Protein AF-A0A7Y3F6Z6-F1 (afdb_monomer)

Sequence (308 aa):
THEGGQDNNGQPVEGINDVWARIAGDSSTAASPIVLVDQTAGFNLSDLKADGVHPNTSGKAKIAAKWAAALDPQLDDEVVLVEPGGRWHIRRPGQADYTFFYGNPGDVPLFGDWDGDGLDTPGMYRPSNGFAYLTNTLPSNGGVGAGEIEFFFGIPGDQVFVGDWDGINGDSLGISRNGQIFLRNTNSTGFADLEFWFGLPTDIAFGADTDGDGKDSVIVYRQSNSFAYYTDDTSQGVAPTDGQLFFGIPGDQFVMGDWDGDGVDTPGIFRGSTSTIYLRNSNDTGNANESYSWGGSTWRPVAGRSTR

Nearest PDB structures (foldseek):
  9fmd-assembly1_w  TM=5.138E-01  e=1.506E-02  Homo sapiens
  7ukn-assembly1_A  TM=4.561E-01  e=6.253E-02  Homo sapiens
  3wau-assembly1_B  TM=3.145E-01  e=5.145E-01  Bacteroides fragilis NCTC 9343
  1y9m-assembly1_A  TM=2.659E-01  e=2.535E+00  Aspergillus awamori
  7y4s-assembly1_B  TM=2.723E-01  e=5.316E+00  Homo sapiens

Foldseek 3Di:
DDDFDAPPVRHTPDDPVRVVVVCQVVVADLVRHRFDFDLPVPDDQVQADPVSPHGDPNSVVSSVVSVLVRCLQVQFKWKWWADLQQKIWTDDPPDDIFIEGEDGRPWAWAWKQQFQPQATETKTADLVQQKIFTDNDHAHRHYYDGGPAMEHHDHRPWAKEKWAAPLPRMMDIWTDAQQKIFDDNHSYDDGGPFIEGHDGRQWHWYWFAAPLPSGTWIWTADLVAQKIFTFNDRHHYHTDTPDMEHDDGRPWAWEWIQRRSPSHIFIWTQQLVQQKIFDDRHNYYDGGPDMDHDDHSPIHIYMGHRDD

Mean predicted aligned error: 9.51 Å

Radius of gyration: 22.65 Å; Cα contacts (8 Å, |Δi|>4): 727; chains: 1; bounding box: 64×43×70 Å

Structure (mmCIF, N/CA/C/O backbone):
data_AF-A0A7Y3F6Z6-F1
#
_entry.id   AF-A0A7Y3F6Z6-F1
#
loop_
_atom_site.group_PDB
_atom_site.id
_atom_site.type_symbol
_atom_site.label_atom_id
_atom_site.label_alt_id
_atom_site.label_comp_id
_atom_site.label_asym_id
_atom_site.label_entity_id
_atom_site.label_seq_id
_atom_site.pdbx_PDB_ins_code
_atom_site.Cartn_x
_atom_site.Cartn_y
_atom_site.Cartn_z
_atom_site.occupancy
_atom_site.B_iso_or_equiv
_atom_site.auth_seq_id
_atom_site.auth_comp_id
_atom_site.auth_asym_id
_atom_site.auth_atom_id
_atom_site.pdbx_PDB_model_num
ATOM 1 N N . THR A 1 1 ? 33.975 1.079 -28.349 1.00 39.97 1 THR A N 1
ATOM 2 C CA . THR A 1 1 ? 34.042 1.641 -29.713 1.00 39.97 1 THR A CA 1
ATOM 3 C C . THR A 1 1 ? 34.809 0.691 -30.617 1.00 39.97 1 THR A C 1
ATOM 5 O O . THR A 1 1 ? 36.032 0.648 -30.590 1.00 39.97 1 THR A O 1
ATOM 8 N N . HIS A 1 2 ? 34.095 -0.128 -31.384 1.00 35.16 2 HIS A N 1
ATOM 9 C CA . HIS A 1 2 ? 34.667 -0.825 -32.536 1.00 35.16 2 HIS A CA 1
ATOM 10 C C . HIS A 1 2 ? 33.617 -0.734 -33.641 1.00 35.16 2 HIS A C 1
ATOM 12 O O . HIS A 1 2 ? 32.691 -1.535 -33.689 1.00 35.16 2 HIS A O 1
ATOM 18 N N . GLU A 1 3 ? 33.689 0.338 -34.426 1.00 47.38 3 GLU A N 1
ATOM 19 C CA . GLU A 1 3 ? 32.836 0.534 -35.595 1.00 47.38 3 GLU A CA 1
ATOM 20 C C . GLU A 1 3 ? 33.569 0.018 -36.837 1.00 47.38 3 GLU A C 1
ATOM 22 O O . GLU A 1 3 ? 34.701 0.422 -37.104 1.00 47.38 3 GLU A O 1
ATOM 27 N N . GLY A 1 4 ? 32.896 -0.841 -37.606 1.00 50.50 4 GLY A N 1
ATOM 28 C CA . GLY A 1 4 ? 33.118 -0.963 -39.048 1.00 50.50 4 GLY A CA 1
ATOM 29 C C . GLY A 1 4 ? 34.163 -1.978 -39.519 1.00 50.50 4 GLY A C 1
ATOM 30 O O . GLY A 1 4 ? 35.105 -1.606 -40.213 1.00 50.50 4 GLY A O 1
ATOM 31 N N . GLY A 1 5 ? 33.971 -3.265 -39.223 1.00 59.28 5 GLY A N 1
ATOM 32 C CA . GLY A 1 5 ? 34.590 -4.365 -39.981 1.00 59.28 5 GLY A CA 1
ATOM 33 C C . GLY A 1 5 ? 33.542 -5.099 -40.820 1.00 59.28 5 GLY A C 1
ATOM 34 O O . GLY A 1 5 ? 32.364 -5.055 -40.484 1.00 59.28 5 GLY A O 1
ATOM 35 N N . GLN A 1 6 ? 33.943 -5.777 -41.897 1.00 54.19 6 GLN A N 1
ATOM 36 C CA . GLN A 1 6 ? 33.131 -6.835 -42.511 1.00 54.19 6 GLN A CA 1
ATOM 37 C C . GLN A 1 6 ? 33.688 -8.196 -42.086 1.00 54.19 6 GLN A C 1
ATOM 39 O O . GLN A 1 6 ? 34.901 -8.332 -41.916 1.00 54.19 6 GLN A O 1
ATOM 44 N N . ASP A 1 7 ? 32.818 -9.184 -41.875 1.00 62.38 7 ASP A N 1
ATOM 45 C CA . ASP A 1 7 ? 33.253 -10.553 -41.617 1.00 62.38 7 ASP A CA 1
ATOM 46 C C . ASP A 1 7 ? 33.899 -11.157 -42.878 1.00 62.38 7 ASP A C 1
ATOM 48 O O . ASP A 1 7 ? 33.905 -10.562 -43.961 1.00 62.38 7 ASP A O 1
ATOM 52 N N . ASN A 1 8 ? 34.440 -12.372 -42.769 1.00 62.84 8 ASN A N 1
ATOM 53 C CA . ASN A 1 8 ? 35.092 -13.049 -43.898 1.00 62.84 8 ASN A CA 1
ATOM 54 C C . ASN A 1 8 ? 34.143 -13.337 -45.086 1.00 62.84 8 ASN A C 1
ATOM 56 O O . ASN A 1 8 ? 34.605 -13.809 -46.124 1.00 62.84 8 ASN A O 1
ATOM 60 N N . ASN A 1 9 ? 32.843 -13.052 -44.945 1.00 65.06 9 ASN A N 1
ATOM 61 C CA . ASN A 1 9 ? 31.802 -13.224 -45.953 1.00 65.06 9 ASN A CA 1
ATOM 62 C C . ASN A 1 9 ? 31.241 -11.881 -46.468 1.00 65.06 9 ASN A C 1
ATOM 64 O O . ASN A 1 9 ? 30.251 -11.875 -47.203 1.00 65.06 9 ASN A O 1
ATOM 68 N N . GLY A 1 10 ? 31.855 -10.746 -46.110 1.00 52.22 10 GLY A N 1
ATOM 69 C CA . GLY A 1 10 ? 31.439 -9.416 -46.564 1.00 52.22 10 GLY A CA 1
ATOM 70 C C . GLY A 1 10 ? 30.177 -8.879 -45.880 1.00 52.22 10 GLY A C 1
ATOM 71 O O . GLY A 1 10 ? 29.622 -7.880 -46.340 1.00 52.22 10 GLY A O 1
ATOM 72 N N . GLN A 1 11 ? 29.707 -9.520 -44.805 1.00 57.88 11 GLN A N 1
ATOM 73 C CA . GLN A 1 11 ? 28.606 -9.003 -43.991 1.00 57.88 11 GLN A CA 1
ATOM 74 C C . GLN A 1 11 ? 29.138 -7.954 -43.009 1.00 57.88 11 GLN A C 1
ATOM 76 O O . GLN A 1 11 ? 30.262 -8.108 -42.527 1.00 57.88 11 GLN A O 1
ATOM 81 N N . PRO A 1 12 ? 28.383 -6.888 -42.688 1.00 61.81 12 PRO A N 1
ATOM 82 C CA . PRO A 1 12 ? 28.767 -5.967 -41.623 1.00 61.81 12 PRO A CA 1
ATOM 83 C C . PRO A 1 12 ? 28.993 -6.744 -40.321 1.00 61.81 12 PRO A C 1
ATOM 85 O O . PRO A 1 12 ? 28.122 -7.499 -39.895 1.00 61.81 12 PRO A O 1
ATOM 88 N N . VAL A 1 13 ? 30.155 -6.570 -39.690 1.00 58.50 13 VAL A N 1
ATOM 89 C CA . VAL A 1 13 ? 30.364 -7.019 -38.312 1.00 58.50 13 VAL A CA 1
ATOM 90 C C . VAL A 1 13 ? 29.473 -6.136 -37.457 1.00 58.50 13 VAL A C 1
ATOM 92 O O . VAL A 1 13 ? 29.757 -4.950 -37.285 1.00 58.50 13 VAL A O 1
ATOM 95 N N . GLU A 1 14 ? 28.368 -6.698 -36.979 1.00 60.91 14 GLU A N 1
ATOM 96 C CA . GLU A 1 14 ? 27.535 -6.045 -35.975 1.00 60.91 14 GLU A CA 1
ATOM 97 C C . GLU A 1 14 ? 28.410 -5.644 -34.786 1.00 60.91 14 GLU A C 1
ATOM 99 O O . GLU A 1 14 ? 29.298 -6.399 -34.366 1.00 60.91 14 GLU A O 1
ATOM 104 N N . GLY A 1 15 ? 28.196 -4.436 -34.261 1.00 71.56 15 GLY A N 1
ATOM 105 C CA . GLY A 1 15 ? 28.959 -3.966 -33.116 1.00 71.56 15 GLY A CA 1
ATOM 106 C C . GLY A 1 15 ? 28.787 -4.944 -31.958 1.00 71.56 15 GLY A C 1
ATOM 107 O O . GLY A 1 15 ? 27.702 -5.475 -31.743 1.00 71.56 15 GLY A O 1
ATOM 108 N N . ILE A 1 16 ? 29.846 -5.184 -31.178 1.00 68.19 16 ILE A N 1
ATOM 109 C CA . ILE A 1 16 ? 29.772 -6.120 -30.042 1.00 68.19 16 ILE A CA 1
ATOM 110 C C . ILE A 1 16 ? 28.617 -5.767 -29.085 1.00 68.19 16 ILE A C 1
ATOM 112 O O . ILE A 1 16 ? 27.990 -6.655 -28.521 1.00 68.19 16 ILE A O 1
ATOM 116 N N . ASN A 1 17 ? 28.293 -4.476 -28.967 1.00 72.50 17 ASN A N 1
ATOM 117 C CA . ASN A 1 17 ? 27.161 -3.980 -28.191 1.00 72.50 17 ASN A CA 1
ATOM 118 C C . ASN A 1 17 ? 25.808 -4.397 -28.793 1.00 72.50 17 ASN A C 1
ATOM 120 O O . ASN A 1 17 ? 24.923 -4.787 -28.041 1.00 72.50 17 ASN A O 1
ATOM 124 N N . ASP A 1 18 ? 25.664 -4.381 -30.121 1.00 77.88 18 ASP A N 1
ATOM 125 C CA . ASP A 1 18 ? 24.441 -4.803 -30.820 1.00 77.88 18 ASP A CA 1
ATOM 126 C C . ASP A 1 18 ? 24.226 -6.315 -30.677 1.00 77.88 18 ASP A C 1
ATOM 128 O O . ASP A 1 18 ? 23.106 -6.781 -30.469 1.00 77.88 18 ASP A O 1
ATOM 132 N N . VAL A 1 19 ? 25.319 -7.086 -30.712 1.00 82.19 19 VAL A N 1
ATOM 133 C CA . VAL A 1 19 ? 25.292 -8.532 -30.462 1.00 82.19 19 VAL A CA 1
ATOM 134 C C . VAL A 1 19 ? 24.845 -8.822 -29.028 1.00 82.19 19 VAL A C 1
ATOM 136 O O . VAL A 1 19 ? 23.984 -9.676 -28.825 1.00 82.19 19 VAL A O 1
ATOM 139 N N . TRP A 1 20 ? 25.383 -8.105 -28.036 1.00 79.06 20 TRP A N 1
ATOM 140 C CA . TRP A 1 20 ? 24.967 -8.265 -26.639 1.00 79.06 20 TRP A CA 1
ATOM 141 C C . TRP A 1 20 ? 23.518 -7.846 -26.405 1.00 79.06 20 TRP A C 1
ATOM 143 O O . TRP A 1 20 ? 22.801 -8.560 -25.710 1.00 79.06 20 TRP A O 1
ATOM 153 N N . ALA A 1 21 ? 23.073 -6.745 -27.013 1.00 80.44 21 ALA A N 1
ATOM 154 C CA . ALA A 1 21 ? 21.686 -6.300 -26.932 1.00 80.44 21 ALA A CA 1
ATOM 155 C C . ALA A 1 21 ? 20.726 -7.342 -27.526 1.00 80.44 21 ALA A C 1
ATOM 157 O O . ALA A 1 21 ? 19.719 -7.672 -26.902 1.00 80.44 21 ALA A O 1
ATOM 158 N N . ARG A 1 22 ? 21.066 -7.926 -28.684 1.00 82.62 22 ARG A N 1
ATOM 159 C CA . ARG A 1 22 ? 20.275 -9.010 -29.278 1.00 82.62 22 ARG A CA 1
ATOM 160 C C . ARG A 1 22 ? 20.265 -10.259 -28.402 1.00 82.62 22 ARG A C 1
ATOM 162 O O . ARG A 1 22 ? 19.195 -10.789 -28.147 1.00 82.62 22 ARG A O 1
ATOM 169 N N . ILE A 1 23 ? 21.421 -10.727 -27.925 1.00 84.44 23 ILE A N 1
ATOM 170 C CA . ILE A 1 23 ? 21.493 -11.925 -27.070 1.00 84.44 23 ILE A CA 1
ATOM 171 C C . ILE A 1 23 ? 20.680 -11.726 -25.790 1.00 84.44 23 ILE A C 1
ATOM 173 O O . ILE A 1 23 ? 19.955 -12.639 -25.395 1.00 84.44 23 ILE A O 1
ATOM 177 N N . ALA A 1 24 ? 20.788 -10.551 -25.162 1.00 84.69 24 ALA A N 1
ATOM 178 C CA . ALA A 1 24 ? 19.983 -10.201 -24.000 1.00 84.69 24 ALA A CA 1
ATOM 179 C C . ALA A 1 24 ? 18.491 -10.255 -24.346 1.00 84.69 24 ALA A C 1
ATOM 181 O O . ALA A 1 24 ? 17.755 -10.950 -23.660 1.00 84.69 24 ALA A O 1
ATOM 182 N N . GLY A 1 25 ? 18.056 -9.630 -25.444 1.00 83.50 25 GLY A N 1
ATOM 183 C CA . GLY A 1 25 ? 16.659 -9.675 -25.890 1.00 83.50 25 GLY A CA 1
ATOM 184 C C . GLY A 1 25 ? 16.144 -11.087 -26.194 1.00 83.50 25 GLY A C 1
ATOM 185 O O . GLY A 1 25 ? 15.070 -11.454 -25.730 1.00 83.50 25 GLY A O 1
ATOM 186 N N . ASP A 1 26 ? 16.921 -11.895 -26.918 1.00 87.00 26 ASP A N 1
ATOM 187 C CA . ASP A 1 26 ? 16.537 -13.251 -27.339 1.00 87.00 26 ASP A CA 1
ATOM 188 C C . ASP A 1 26 ? 16.527 -14.259 -26.176 1.00 87.00 26 ASP A C 1
ATOM 190 O O . ASP A 1 26 ? 15.815 -15.264 -26.229 1.00 87.00 26 ASP A O 1
ATOM 194 N N . SER A 1 27 ? 17.342 -14.019 -25.142 1.00 86.38 27 SER A N 1
ATOM 195 C CA . SER A 1 27 ? 17.504 -14.926 -23.993 1.00 86.38 27 SER A CA 1
ATOM 196 C C . SER A 1 27 ? 16.742 -14.468 -22.748 1.00 86.38 27 SER A C 1
ATOM 198 O O . SER A 1 27 ? 16.575 -15.257 -21.817 1.00 86.38 27 SER A O 1
ATOM 200 N N . SER A 1 28 ? 16.309 -13.207 -22.706 1.00 79.81 28 SER A N 1
ATOM 201 C CA . SER A 1 28 ? 15.542 -12.649 -21.596 1.00 79.81 28 SER A CA 1
ATOM 202 C C . SER A 1 28 ? 14.143 -13.259 -21.562 1.00 79.81 28 SER A C 1
ATOM 204 O O . SER A 1 28 ? 13.481 -13.422 -22.588 1.00 79.81 28 SER A O 1
ATOM 206 N N . THR A 1 29 ? 13.674 -13.594 -20.364 1.00 72.69 29 THR A N 1
ATOM 207 C CA . THR A 1 29 ? 12.300 -14.057 -20.140 1.00 72.69 29 THR A CA 1
ATOM 208 C C . THR A 1 29 ? 11.662 -13.247 -19.023 1.00 72.69 29 THR A C 1
ATOM 210 O O . THR A 1 29 ? 12.363 -12.719 -18.168 1.00 72.69 29 THR A O 1
ATOM 213 N N . ALA A 1 30 ? 10.331 -13.224 -18.958 1.00 52.19 30 ALA A N 1
ATOM 214 C CA . ALA A 1 30 ? 9.620 -12.561 -17.862 1.00 52.19 30 ALA A CA 1
ATOM 215 C C . ALA A 1 30 ? 9.921 -13.161 -16.468 1.00 52.19 30 ALA A C 1
ATOM 217 O O . ALA A 1 30 ? 9.683 -12.508 -15.463 1.00 52.19 30 ALA A O 1
ATOM 218 N N . ALA A 1 31 ? 10.424 -14.401 -16.389 1.00 46.09 31 ALA A N 1
ATOM 219 C CA . ALA A 1 31 ? 10.810 -15.052 -15.129 1.00 46.09 31 ALA A CA 1
ATOM 220 C C . ALA A 1 31 ? 12.320 -14.958 -14.826 1.00 46.09 31 ALA A C 1
ATOM 222 O O . ALA A 1 31 ? 12.767 -15.365 -13.759 1.00 46.09 31 ALA A O 1
ATOM 223 N N . SER A 1 32 ? 13.120 -14.496 -15.786 1.00 60.03 32 SER A N 1
ATOM 224 C CA . SER A 1 32 ? 14.566 -14.317 -15.658 1.00 60.03 32 SER A CA 1
ATOM 225 C C . SER A 1 32 ? 14.981 -13.221 -16.641 1.00 60.03 32 SER A C 1
ATOM 227 O O . SER A 1 32 ? 15.442 -13.523 -17.751 1.00 60.03 32 SER A O 1
ATOM 229 N N . PRO A 1 33 ? 14.700 -11.952 -16.296 1.00 69.50 33 PRO A N 1
ATOM 230 C CA . PRO A 1 33 ? 15.015 -10.832 -17.161 1.00 69.50 33 PRO A CA 1
ATOM 231 C C . PRO A 1 33 ? 16.531 -10.647 -17.247 1.00 69.50 33 PRO A C 1
ATOM 233 O O . PRO A 1 33 ? 17.253 -10.738 -16.254 1.00 69.50 33 PRO A O 1
ATOM 236 N N . ILE A 1 34 ? 17.027 -10.377 -18.452 1.00 78.75 34 ILE A N 1
ATOM 237 C CA . ILE A 1 34 ? 18.426 -10.009 -18.680 1.00 78.75 34 ILE A CA 1
ATOM 238 C C . ILE A 1 34 ? 18.468 -8.524 -19.015 1.00 78.75 34 ILE A C 1
ATOM 240 O O . ILE A 1 34 ? 17.986 -8.112 -20.070 1.00 78.75 34 ILE A O 1
ATOM 244 N N . VAL A 1 35 ? 19.080 -7.731 -18.134 1.00 77.69 35 VAL A N 1
ATOM 245 C CA . VAL A 1 35 ? 19.258 -6.290 -18.335 1.00 77.69 35 VAL A CA 1
ATOM 246 C C . VAL A 1 35 ? 20.692 -5.994 -18.752 1.00 77.69 35 VAL A C 1
ATOM 248 O O . VAL A 1 35 ? 21.655 -6.417 -18.108 1.00 77.69 35 VAL A O 1
ATOM 251 N N . LEU A 1 36 ? 20.841 -5.257 -19.853 1.00 81.88 36 LEU A N 1
ATOM 252 C CA . LEU A 1 36 ? 22.133 -4.761 -20.306 1.00 81.88 36 LEU A CA 1
ATOM 253 C C . LEU A 1 36 ? 22.378 -3.375 -19.708 1.00 81.88 36 LEU A C 1
ATOM 255 O O . LEU A 1 36 ? 21.620 -2.445 -19.968 1.00 81.88 36 LEU A O 1
ATOM 259 N N . VAL A 1 37 ? 23.465 -3.223 -18.955 1.00 82.81 37 VAL A N 1
ATOM 260 C CA . VAL A 1 37 ? 23.812 -1.946 -18.319 1.00 82.81 37 VAL A CA 1
ATOM 261 C C . VAL A 1 37 ? 24.982 -1.301 -19.044 1.00 82.81 37 VAL A C 1
ATOM 263 O O . VAL A 1 37 ? 26.095 -1.833 -19.048 1.00 82.81 37 VAL A O 1
ATOM 266 N N . ASP A 1 38 ? 24.757 -0.131 -19.645 1.00 81.56 38 ASP A N 1
ATOM 267 C CA . ASP A 1 38 ? 25.839 0.655 -20.238 1.00 81.56 38 ASP A CA 1
ATOM 268 C C . ASP A 1 38 ? 26.693 1.272 -19.130 1.00 81.56 38 ASP A C 1
ATOM 270 O O . ASP A 1 38 ? 26.396 2.341 -18.603 1.00 81.56 38 ASP A O 1
ATOM 274 N N . GLN A 1 39 ? 27.813 0.628 -18.819 1.00 80.38 39 GLN A N 1
ATOM 275 C CA . GLN A 1 39 ? 28.772 1.108 -17.824 1.00 80.38 39 GLN A CA 1
ATOM 276 C C . GLN A 1 39 ? 29.634 2.285 -18.313 1.00 80.38 39 GLN A C 1
ATOM 278 O O . GLN A 1 39 ? 30.244 2.983 -17.506 1.00 80.38 39 GLN A O 1
ATOM 283 N N . THR A 1 40 ? 29.616 2.613 -19.605 1.00 76.25 40 THR A N 1
ATOM 284 C CA . THR A 1 40 ? 30.523 3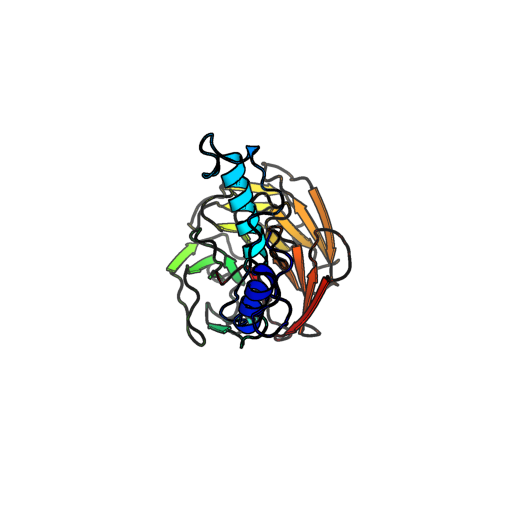.585 -20.236 1.00 76.25 40 THR A CA 1
ATOM 285 C C . THR A 1 40 ? 29.962 4.995 -20.440 1.00 76.25 40 THR A C 1
ATOM 287 O O . THR A 1 40 ? 30.704 5.953 -20.231 1.00 76.25 40 THR A O 1
ATOM 290 N N . ALA A 1 41 ? 28.682 5.183 -20.783 1.00 79.56 41 ALA A N 1
ATOM 291 C CA . ALA A 1 41 ? 28.134 6.533 -21.010 1.00 79.56 41 ALA A CA 1
ATOM 292 C C . ALA A 1 41 ? 28.282 7.462 -19.782 1.00 79.56 41 ALA A C 1
ATOM 294 O O . ALA A 1 41 ? 27.866 7.118 -18.682 1.00 79.56 41 ALA A O 1
ATOM 295 N N . GLY A 1 42 ? 28.900 8.636 -19.928 1.00 78.06 42 GLY A N 1
ATOM 296 C CA . GLY A 1 42 ? 29.122 9.567 -18.805 1.00 78.06 42 GLY A CA 1
ATOM 297 C C . GLY A 1 42 ? 30.237 9.172 -17.818 1.00 78.06 42 GLY A C 1
ATOM 298 O O . GLY A 1 42 ? 30.489 9.907 -16.855 1.00 78.06 42 GLY A O 1
ATOM 299 N N . PHE A 1 43 ? 30.934 8.056 -18.059 1.00 84.81 43 PHE A N 1
ATOM 300 C CA . PHE A 1 43 ? 32.135 7.658 -17.325 1.00 84.81 43 PHE A CA 1
ATOM 301 C C . PHE A 1 43 ? 33.381 8.265 -17.990 1.00 84.81 43 PHE A C 1
ATOM 303 O O . PHE A 1 43 ? 33.610 8.066 -19.182 1.00 84.81 43 PHE A O 1
ATOM 310 N N . ASN A 1 44 ? 34.200 9.003 -17.234 1.00 87.62 44 ASN A N 1
ATOM 311 C CA . ASN A 1 44 ? 35.361 9.729 -17.763 1.00 87.62 44 ASN A CA 1
ATOM 312 C C . ASN A 1 44 ? 36.673 9.292 -17.094 1.00 87.62 44 ASN A C 1
ATOM 314 O O . ASN A 1 44 ? 36.679 8.688 -16.027 1.00 87.62 44 ASN A O 1
ATOM 318 N N . LEU A 1 45 ? 37.824 9.667 -17.668 1.00 87.06 45 LEU A N 1
ATOM 319 C CA . LEU A 1 45 ? 39.141 9.356 -17.082 1.00 87.06 45 LEU A CA 1
ATOM 320 C C . LEU A 1 45 ? 39.324 9.918 -15.661 1.00 87.06 45 LEU A C 1
ATOM 322 O O . LEU A 1 45 ? 40.036 9.327 -14.855 1.00 87.06 45 LEU A O 1
ATOM 326 N N . SER A 1 46 ? 38.660 11.030 -15.329 1.00 89.75 46 SER A N 1
ATOM 327 C CA . SER A 1 46 ? 38.658 11.610 -13.978 1.00 89.75 46 SER A CA 1
ATOM 328 C C . SER A 1 46 ? 37.951 10.738 -12.934 1.00 89.75 46 SER A C 1
ATOM 330 O O . SER A 1 46 ? 38.095 10.983 -11.740 1.00 89.75 46 SER A O 1
ATOM 332 N N . ASP A 1 47 ? 37.192 9.729 -13.363 1.00 89.38 47 ASP A N 1
ATOM 333 C CA . ASP A 1 47 ? 36.513 8.760 -12.500 1.00 89.38 47 ASP A CA 1
ATOM 334 C C . ASP A 1 47 ? 37.396 7.538 -12.181 1.00 89.38 47 ASP A C 1
ATOM 336 O O . ASP A 1 47 ? 36.996 6.645 -11.430 1.00 89.38 47 ASP A O 1
ATOM 340 N N . LEU A 1 48 ? 38.624 7.505 -12.707 1.00 88.06 48 LEU A N 1
ATOM 341 C CA . LEU A 1 48 ? 39.608 6.458 -12.458 1.00 88.06 48 LEU A CA 1
ATOM 342 C C . LEU A 1 48 ? 40.620 6.886 -11.391 1.00 88.06 48 LEU A C 1
ATOM 344 O O . LEU A 1 48 ? 40.829 8.067 -11.098 1.00 88.06 48 LEU A O 1
ATOM 348 N N . LYS A 1 49 ? 41.255 5.899 -10.767 1.00 90.00 49 LYS A N 1
ATOM 349 C CA . LYS A 1 49 ? 42.462 6.097 -9.971 1.00 90.00 49 LYS A CA 1
ATOM 350 C C . LYS A 1 49 ? 43.618 6.477 -10.897 1.00 90.00 49 LYS A C 1
ATOM 352 O O . LYS A 1 49 ? 43.534 6.361 -12.117 1.00 90.00 49 LYS A O 1
ATOM 357 N N . ALA A 1 50 ? 44.740 6.875 -10.301 1.00 87.50 50 ALA A N 1
ATOM 358 C CA . ALA A 1 50 ? 45.960 7.207 -11.040 1.00 87.50 50 ALA A CA 1
ATOM 359 C C . ALA A 1 50 ? 46.492 6.054 -11.919 1.00 87.50 50 ALA A C 1
ATOM 361 O O . ALA A 1 50 ? 47.291 6.298 -12.816 1.00 87.50 50 ALA A O 1
ATOM 362 N N . ASP A 1 51 ? 46.050 4.815 -11.675 1.00 84.75 51 ASP A N 1
ATOM 363 C CA . ASP A 1 51 ? 46.372 3.646 -12.500 1.00 84.75 51 ASP A CA 1
ATOM 364 C C . ASP A 1 51 ? 45.600 3.581 -13.830 1.00 84.75 51 ASP A C 1
ATOM 366 O O . ASP A 1 51 ? 45.915 2.739 -14.667 1.00 84.75 51 ASP A O 1
ATOM 370 N N . GLY A 1 52 ? 44.613 4.460 -14.041 1.00 82.25 52 GLY A N 1
ATOM 371 C CA . GLY A 1 52 ? 43.862 4.561 -15.291 1.00 82.25 52 GLY A CA 1
ATOM 372 C C . GLY A 1 52 ? 42.993 3.344 -15.612 1.00 82.25 52 GLY A C 1
ATOM 373 O O . GLY A 1 52 ? 42.545 3.224 -16.749 1.00 82.25 52 GLY A O 1
ATOM 374 N N . VAL A 1 53 ? 42.755 2.446 -14.649 1.00 79.44 53 VAL A N 1
ATOM 375 C CA . VAL A 1 53 ? 41.953 1.226 -14.860 1.00 79.44 53 VAL A CA 1
ATOM 376 C C . VAL A 1 53 ? 40.958 0.955 -13.737 1.00 79.44 53 VAL A C 1
ATOM 378 O O . VAL A 1 53 ? 39.881 0.429 -14.002 1.00 79.44 53 VAL A O 1
ATOM 381 N N . HIS A 1 54 ? 41.257 1.336 -12.493 1.00 87.69 54 HIS A N 1
ATOM 382 C CA . HIS A 1 54 ? 40.328 1.127 -11.384 1.00 87.69 54 HIS A CA 1
ATOM 383 C C . HIS A 1 54 ? 39.485 2.375 -11.128 1.00 87.69 54 HIS A C 1
ATOM 385 O O . HIS A 1 54 ? 40.043 3.470 -11.075 1.00 87.69 54 HIS A O 1
ATOM 391 N N . PRO A 1 55 ? 38.173 2.246 -10.864 1.00 88.94 55 PRO A N 1
ATOM 392 C CA . PRO A 1 55 ? 37.357 3.388 -10.483 1.00 88.94 55 PRO A CA 1
ATOM 393 C C . PRO A 1 55 ? 37.804 3.959 -9.128 1.00 88.94 55 PRO A C 1
ATOM 395 O O . PRO A 1 55 ? 38.100 3.230 -8.168 1.00 88.94 55 PRO A O 1
ATOM 398 N N . ASN A 1 56 ? 37.851 5.287 -9.051 1.00 91.25 56 ASN A N 1
ATOM 399 C CA . ASN A 1 56 ? 37.954 6.020 -7.792 1.00 91.25 56 ASN A CA 1
ATOM 400 C C . ASN A 1 56 ? 36.563 6.125 -7.128 1.00 91.25 56 ASN A C 1
ATOM 402 O O . ASN A 1 56 ? 35.611 5.490 -7.579 1.00 91.25 56 ASN A O 1
ATOM 406 N N . THR A 1 57 ? 36.422 6.884 -6.040 1.00 93.81 57 THR A N 1
ATOM 407 C CA . THR A 1 57 ? 35.134 7.014 -5.332 1.00 93.81 57 THR A CA 1
ATOM 408 C C . THR A 1 57 ? 34.005 7.526 -6.239 1.00 93.81 57 THR A C 1
ATOM 410 O O . THR A 1 57 ? 32.924 6.947 -6.221 1.00 93.81 57 THR A O 1
ATOM 413 N N . SER A 1 58 ? 34.269 8.530 -7.086 1.00 90.81 58 SER A N 1
ATOM 414 C CA . SER A 1 58 ? 33.300 9.051 -8.070 1.00 90.81 58 SER A CA 1
ATOM 415 C C . SER A 1 58 ? 32.930 7.987 -9.104 1.00 90.81 58 SER A C 1
ATOM 417 O O . SER A 1 58 ? 31.752 7.740 -9.353 1.00 90.81 58 SER A O 1
ATOM 419 N N . GLY A 1 59 ? 33.927 7.289 -9.657 1.00 88.31 59 GLY A N 1
ATOM 420 C CA . GLY A 1 59 ? 33.682 6.218 -10.624 1.00 88.31 59 GLY A CA 1
ATOM 421 C C . GLY A 1 59 ? 32.866 5.065 -10.055 1.00 88.31 59 GLY A C 1
ATOM 422 O O . GLY A 1 59 ? 31.974 4.561 -10.730 1.00 88.31 59 GLY A O 1
ATOM 423 N N . LYS A 1 60 ? 33.113 4.679 -8.799 1.00 88.00 60 LYS A N 1
ATOM 424 C CA . LYS A 1 60 ? 32.317 3.652 -8.116 1.00 88.00 60 LYS A CA 1
ATOM 425 C C . LYS A 1 60 ? 30.867 4.091 -7.928 1.00 88.00 60 LYS A C 1
ATOM 427 O O . LYS A 1 60 ? 29.982 3.293 -8.204 1.00 88.00 60 LYS A O 1
ATOM 432 N N . ALA A 1 61 ? 30.632 5.339 -7.517 1.00 83.00 61 ALA A N 1
ATOM 433 C CA . ALA A 1 61 ? 29.282 5.876 -7.354 1.00 83.00 61 ALA A CA 1
ATOM 434 C C . ALA A 1 61 ? 28.510 5.894 -8.683 1.00 83.00 61 ALA A C 1
ATOM 436 O O . ALA A 1 61 ? 27.363 5.472 -8.728 1.00 83.00 61 ALA A O 1
ATOM 437 N N . LYS A 1 62 ? 29.153 6.289 -9.789 1.00 85.62 62 LYS A N 1
ATOM 438 C CA . LYS A 1 62 ? 28.526 6.271 -11.122 1.00 85.62 62 LYS A CA 1
ATOM 439 C C . LYS A 1 62 ? 28.220 4.861 -11.623 1.00 85.62 62 LYS A C 1
ATOM 441 O O . LYS A 1 62 ? 27.165 4.642 -12.202 1.00 85.62 62 LYS A O 1
ATOM 446 N N . ILE A 1 63 ? 29.137 3.915 -11.411 1.00 84.00 63 ILE A N 1
ATOM 447 C CA . ILE A 1 63 ? 28.908 2.499 -11.737 1.00 84.00 63 ILE A CA 1
ATOM 448 C C . ILE A 1 63 ? 27.728 1.961 -10.919 1.00 84.00 63 ILE A C 1
ATOM 450 O O . ILE A 1 63 ? 26.863 1.295 -11.478 1.00 84.00 63 ILE A O 1
ATOM 454 N N . ALA A 1 64 ? 27.672 2.275 -9.621 1.00 81.12 64 ALA A N 1
ATOM 455 C CA . ALA A 1 64 ? 26.571 1.877 -8.749 1.00 81.12 64 ALA A CA 1
ATOM 456 C C . ALA A 1 64 ? 25.233 2.480 -9.204 1.00 81.12 64 ALA A C 1
ATOM 458 O O . ALA A 1 64 ? 24.288 1.729 -9.392 1.00 81.12 64 ALA A O 1
ATOM 459 N N . ALA A 1 65 ? 25.177 3.785 -9.487 1.00 75.81 65 ALA A N 1
ATOM 460 C CA . ALA A 1 65 ? 23.964 4.457 -9.967 1.00 75.81 65 ALA A CA 1
ATOM 461 C C . ALA A 1 65 ? 23.432 3.864 -11.283 1.00 75.81 65 ALA A C 1
ATOM 463 O O . ALA A 1 65 ? 22.230 3.757 -11.483 1.00 75.81 65 ALA A O 1
ATOM 464 N N . LYS A 1 66 ? 24.325 3.430 -12.181 1.00 81.00 66 LYS A N 1
ATOM 465 C CA . LYS A 1 66 ? 23.933 2.757 -13.427 1.00 81.00 66 LYS A CA 1
ATOM 466 C C . LYS A 1 66 ? 23.354 1.369 -13.203 1.00 81.00 66 LYS A C 1
ATOM 468 O O . LYS A 1 66 ? 22.460 0.968 -13.935 1.00 81.00 66 LYS A O 1
ATOM 473 N N . TRP A 1 67 ? 23.906 0.627 -12.245 1.00 78.62 67 TRP A N 1
ATOM 474 C CA . TRP A 1 67 ? 23.330 -0.653 -11.846 1.00 78.62 67 TRP A CA 1
ATOM 475 C C . TRP A 1 67 ? 21.991 -0.460 -11.138 1.00 78.62 67 TRP A C 1
ATOM 477 O O . TRP A 1 67 ? 21.080 -1.213 -11.442 1.00 78.62 67 TRP A O 1
ATOM 487 N N . ALA A 1 68 ? 21.860 0.555 -10.279 1.00 67.38 68 ALA A N 1
ATOM 488 C CA . ALA A 1 68 ? 20.602 0.903 -9.619 1.00 67.38 68 ALA A CA 1
ATOM 489 C C . ALA A 1 68 ? 19.500 1.191 -10.649 1.00 67.38 68 ALA A C 1
ATOM 491 O O . ALA A 1 68 ? 18.556 0.426 -10.727 1.00 67.38 68 ALA A O 1
ATOM 492 N N . ALA A 1 69 ? 19.712 2.137 -11.571 1.00 64.75 69 ALA A N 1
ATOM 493 C CA . ALA A 1 69 ? 18.729 2.479 -12.610 1.00 64.75 69 ALA A CA 1
ATOM 494 C C . ALA A 1 69 ? 18.371 1.323 -13.572 1.00 64.75 69 ALA A C 1
ATOM 496 O O . ALA A 1 69 ? 17.373 1.370 -14.283 1.00 64.75 69 ALA A O 1
ATOM 497 N N . ALA A 1 70 ? 19.224 0.302 -13.675 1.00 67.06 70 ALA A N 1
ATOM 498 C CA . ALA A 1 70 ? 18.955 -0.884 -14.483 1.00 67.06 70 ALA A CA 1
ATOM 499 C C . ALA A 1 70 ? 18.190 -1.975 -13.720 1.00 67.06 70 ALA A C 1
ATOM 501 O O . ALA A 1 70 ? 17.630 -2.878 -14.343 1.00 67.06 70 ALA A O 1
ATOM 502 N N . LEU A 1 71 ? 18.233 -1.921 -12.392 1.00 65.31 71 LEU A N 1
ATOM 503 C CA . LEU A 1 71 ? 17.515 -2.814 -11.496 1.00 65.31 71 LEU A CA 1
ATOM 504 C C . LEU A 1 71 ? 16.188 -2.196 -11.040 1.00 65.31 71 LEU A C 1
ATOM 506 O O . LEU A 1 71 ? 15.276 -2.969 -10.810 1.00 65.31 71 LEU A O 1
ATOM 510 N N . ASP A 1 72 ? 16.079 -0.864 -11.005 1.00 57.16 72 ASP A N 1
ATOM 511 C CA . ASP A 1 72 ? 14.893 -0.051 -10.664 1.00 57.16 72 ASP A CA 1
ATOM 512 C C . ASP A 1 72 ? 13.579 -0.582 -11.248 1.00 57.16 72 ASP A C 1
ATOM 514 O O . ASP A 1 72 ? 12.676 -0.890 -10.484 1.00 57.16 72 ASP A O 1
ATOM 518 N N . PRO A 1 73 ? 13.474 -0.875 -12.562 1.00 54.28 73 PRO A N 1
ATOM 519 C CA . PRO A 1 73 ? 12.232 -1.402 -13.135 1.00 54.28 73 PRO A CA 1
ATOM 520 C C . PRO A 1 73 ? 11.918 -2.860 -12.745 1.00 54.28 73 PRO A C 1
ATOM 522 O O . PRO A 1 73 ? 11.011 -3.459 -13.314 1.00 54.28 73 PRO A O 1
ATOM 525 N N . GLN A 1 74 ? 12.746 -3.486 -11.902 1.00 58.62 74 GLN A N 1
ATOM 526 C CA . GLN A 1 74 ? 12.491 -4.774 -11.239 1.00 58.62 74 GLN A CA 1
ATOM 527 C C . GLN A 1 74 ? 12.246 -4.604 -9.732 1.00 58.62 74 GLN A C 1
ATOM 529 O O . GLN A 1 74 ? 12.145 -5.598 -9.011 1.00 58.62 74 GLN A O 1
ATOM 534 N N . LEU A 1 75 ? 12.248 -3.364 -9.247 1.00 64.94 75 LEU A N 1
ATOM 535 C CA . LEU A 1 75 ? 11.925 -3.002 -7.876 1.00 64.94 75 LEU A CA 1
ATOM 536 C C . LEU A 1 75 ? 10.499 -2.446 -7.776 1.00 64.94 75 LEU A C 1
ATOM 538 O O . LEU A 1 75 ? 10.169 -1.895 -6.737 1.00 64.94 75 LEU A O 1
ATOM 542 N N . ASP A 1 76 ? 9.688 -2.590 -8.829 1.00 84.31 76 ASP A N 1
ATOM 543 C CA . ASP A 1 76 ? 8.321 -2.093 -8.864 1.00 84.31 76 ASP A CA 1
ATOM 544 C C . ASP A 1 76 ? 7.442 -2.788 -7.822 1.00 84.31 76 ASP A C 1
ATOM 546 O O . ASP A 1 76 ? 7.512 -4.004 -7.597 1.00 84.31 76 ASP A O 1
ATOM 550 N N . ASP A 1 77 ? 6.569 -1.997 -7.218 1.00 88.75 77 ASP A N 1
ATOM 551 C CA . ASP A 1 77 ? 5.549 -2.485 -6.321 1.00 88.75 77 ASP A CA 1
ATOM 552 C C . ASP A 1 77 ? 4.429 -3.182 -7.075 1.00 88.75 77 ASP A C 1
ATOM 554 O O . ASP A 1 77 ? 3.932 -2.767 -8.130 1.00 88.75 77 ASP A O 1
ATOM 558 N N . GLU A 1 78 ? 3.933 -4.243 -6.455 1.00 90.62 78 GLU A N 1
ATOM 559 C CA . GLU A 1 78 ? 2.838 -5.019 -6.988 1.00 90.62 78 GLU A CA 1
ATOM 560 C C . GLU A 1 78 ? 1.559 -4.648 -6.247 1.00 90.62 78 GLU A C 1
ATOM 562 O O . GLU A 1 78 ? 1.478 -4.703 -5.020 1.00 90.62 78 GLU A O 1
ATOM 567 N N . VAL A 1 79 ? 0.477 -4.378 -6.982 1.00 93.75 79 VAL A N 1
ATOM 568 C CA . VAL A 1 79 ? -0.842 -4.380 -6.342 1.00 93.75 79 VAL A CA 1
ATOM 569 C C . VAL A 1 79 ? -1.195 -5.814 -5.963 1.00 93.75 79 VAL A C 1
ATOM 571 O O . VAL A 1 79 ? -1.360 -6.692 -6.817 1.00 93.75 79 VAL A O 1
ATOM 574 N N . VAL A 1 80 ? -1.394 -6.036 -4.672 1.00 96.06 80 VAL A N 1
ATOM 575 C CA . VAL A 1 80 ? -1.839 -7.299 -4.094 1.00 96.06 80 VAL A CA 1
ATOM 576 C C . VAL A 1 80 ? -3.307 -7.169 -3.717 1.00 96.06 80 VAL A C 1
ATOM 578 O O . VAL A 1 80 ? -3.711 -6.241 -3.019 1.00 96.06 80 VAL A O 1
ATOM 581 N N . LEU A 1 81 ? -4.142 -8.106 -4.168 1.00 97.19 81 LEU A N 1
ATOM 582 C CA . LEU A 1 81 ? -5.564 -8.105 -3.833 1.00 97.19 81 LEU A CA 1
ATOM 583 C C . LEU A 1 81 ? -5.911 -9.234 -2.866 1.00 97.19 81 LEU A C 1
ATOM 585 O O . LEU A 1 81 ? -5.586 -10.401 -3.091 1.00 97.19 81 LEU A O 1
ATOM 589 N N . VAL A 1 82 ? -6.647 -8.889 -1.812 1.00 97.56 82 VAL A N 1
ATOM 590 C CA . VAL A 1 82 ? -7.057 -9.829 -0.766 1.00 97.56 82 VAL A CA 1
ATOM 591 C C . VAL A 1 82 ? -8.565 -10.035 -0.801 1.00 97.56 82 VAL A C 1
ATOM 593 O O . VAL A 1 82 ? -9.356 -9.097 -0.648 1.00 97.56 82 VAL A O 1
ATOM 596 N N . GLU A 1 83 ? -8.984 -11.281 -1.007 1.00 96.06 83 GLU A N 1
ATOM 597 C CA . GLU A 1 83 ? -10.387 -11.672 -0.981 1.00 96.06 83 GLU A CA 1
ATOM 598 C C . GLU A 1 83 ? -10.956 -11.596 0.447 1.00 96.06 83 GLU A C 1
ATOM 600 O O . GLU A 1 83 ? -10.259 -11.938 1.405 1.00 96.06 83 GLU A O 1
ATOM 605 N N . PRO A 1 84 ? -12.265 -11.321 0.629 1.00 94.44 84 PRO A N 1
ATOM 606 C CA . PRO A 1 84 ? -12.907 -11.387 1.948 1.00 94.44 84 PRO A CA 1
ATOM 607 C C . PRO A 1 84 ? -12.748 -12.735 2.671 1.00 94.44 84 PRO A C 1
ATOM 609 O O . PRO A 1 84 ? -12.879 -12.798 3.890 1.00 94.44 84 PRO A O 1
ATOM 612 N N . GLY A 1 85 ? -12.487 -13.813 1.923 1.00 92.19 85 GLY A N 1
ATOM 613 C CA . GLY A 1 85 ? -12.220 -15.149 2.454 1.00 92.19 85 GLY A CA 1
ATOM 614 C C . GLY A 1 85 ? -10.811 -15.358 3.026 1.00 92.19 85 GLY A C 1
ATOM 615 O O . GLY A 1 85 ? -10.532 -16.464 3.478 1.00 92.19 85 GLY A O 1
ATOM 616 N N . GLY A 1 86 ? -9.932 -14.347 3.000 1.00 91.88 86 GLY A N 1
ATOM 617 C CA . GLY A 1 86 ? -8.547 -14.439 3.488 1.00 91.88 86 GLY A CA 1
ATOM 618 C C . GLY A 1 86 ? -7.556 -15.023 2.474 1.00 91.88 86 GLY A C 1
ATOM 619 O O . GLY A 1 86 ? -6.454 -15.430 2.844 1.00 91.88 86 GLY A O 1
ATOM 620 N N . ARG A 1 87 ? -7.951 -15.104 1.197 1.00 95.88 87 ARG A N 1
ATOM 621 C CA . ARG A 1 87 ? -7.060 -15.508 0.108 1.00 95.88 87 ARG A CA 1
ATOM 622 C C . ARG A 1 87 ? -6.395 -14.277 -0.494 1.00 95.88 87 ARG A C 1
ATOM 624 O O . ARG A 1 87 ? -7.069 -13.304 -0.811 1.00 95.88 87 ARG A O 1
ATOM 631 N N . TRP A 1 88 ? -5.088 -14.348 -0.652 1.00 97.12 88 TRP A N 1
ATOM 632 C CA . TRP A 1 88 ? -4.239 -13.315 -1.219 1.00 97.12 88 TRP A CA 1
ATOM 633 C C . TRP A 1 88 ? -3.909 -13.655 -2.664 1.00 97.12 88 TRP A C 1
ATOM 635 O O . TRP A 1 88 ? -3.733 -14.831 -3.005 1.00 97.12 88 TRP A O 1
ATOM 645 N N . HIS A 1 89 ? -3.838 -12.624 -3.496 1.00 96.12 89 HIS A N 1
ATOM 646 C CA . HIS A 1 89 ? -3.528 -12.710 -4.912 1.00 96.12 89 HIS A CA 1
ATOM 647 C C . HIS A 1 89 ? -2.454 -11.685 -5.236 1.00 96.12 89 HIS A C 1
ATOM 649 O O . HIS A 1 89 ? -2.666 -10.495 -5.027 1.00 96.12 89 HIS A O 1
ATOM 655 N N . ILE A 1 90 ? -1.338 -12.155 -5.782 1.00 92.69 90 ILE A N 1
ATOM 656 C CA . ILE A 1 90 ? -0.270 -11.326 -6.336 1.00 92.69 90 ILE A CA 1
ATOM 657 C C . ILE A 1 90 ? -0.244 -11.589 -7.836 1.00 92.69 90 ILE A C 1
ATOM 659 O O . ILE A 1 90 ? -0.155 -12.745 -8.272 1.00 92.69 90 ILE A O 1
ATOM 663 N N . ARG A 1 91 ? -0.356 -10.526 -8.631 1.00 86.12 91 ARG A N 1
ATOM 664 C CA . ARG A 1 91 ? -0.270 -10.611 -10.086 1.00 86.12 91 ARG A CA 1
ATOM 665 C C . ARG A 1 91 ? 1.046 -10.026 -10.541 1.00 86.12 91 ARG A C 1
ATOM 667 O O . ARG A 1 91 ? 1.321 -8.865 -10.292 1.00 86.12 91 ARG A O 1
ATOM 674 N N . ARG A 1 92 ? 1.775 -10.819 -11.319 1.00 77.06 92 ARG A N 1
ATOM 675 C CA . ARG A 1 92 ? 2.990 -10.381 -12.001 1.00 77.06 92 ARG A CA 1
ATOM 676 C C . ARG A 1 92 ? 2.759 -10.390 -13.507 1.00 77.06 92 ARG A C 1
ATOM 678 O O . ARG A 1 92 ? 2.186 -11.365 -14.019 1.00 77.06 92 ARG A O 1
ATOM 685 N N . PRO A 1 93 ? 3.151 -9.339 -14.243 1.00 68.81 93 PRO A N 1
ATOM 686 C CA . PRO A 1 93 ? 2.998 -9.300 -15.690 1.00 68.81 93 PRO A CA 1
ATOM 687 C C . PRO A 1 93 ? 3.582 -10.549 -16.369 1.00 68.81 93 PRO A C 1
ATOM 689 O O . PRO A 1 93 ? 4.704 -10.972 -16.108 1.00 68.81 93 PRO A O 1
ATOM 692 N N . GLY A 1 94 ? 2.796 -11.185 -17.243 1.00 70.25 94 GLY A N 1
ATOM 693 C CA . GLY A 1 94 ? 3.235 -12.369 -17.991 1.00 70.25 94 GLY A CA 1
ATOM 694 C C . GLY A 1 94 ? 3.341 -13.671 -17.184 1.00 70.25 94 GLY A C 1
ATOM 695 O O . GLY A 1 94 ?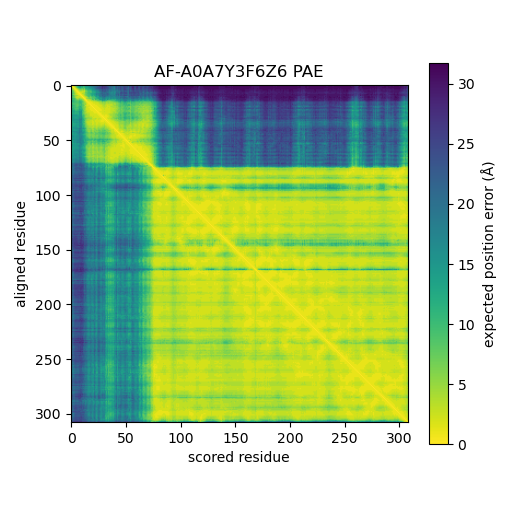 3.720 -14.693 -17.758 1.00 70.25 94 GLY A O 1
ATOM 696 N N . GLN A 1 95 ? 2.974 -13.672 -15.899 1.00 76.19 95 GLN A N 1
ATOM 697 C CA . GLN A 1 95 ? 2.951 -14.864 -15.050 1.00 76.19 95 GLN A CA 1
ATOM 698 C C . GLN A 1 95 ? 1.520 -15.218 -14.623 1.00 76.19 95 GLN A C 1
ATOM 700 O O . GLN A 1 95 ? 0.596 -14.410 -14.720 1.00 76.19 95 GLN A O 1
ATOM 705 N N . ALA A 1 96 ? 1.321 -16.461 -14.182 1.00 81.81 96 ALA A N 1
ATOM 706 C CA . ALA A 1 96 ? 0.072 -16.849 -13.535 1.00 81.81 96 ALA A CA 1
ATOM 707 C C . ALA A 1 96 ? -0.010 -16.219 -12.139 1.00 81.81 96 ALA A C 1
ATOM 709 O O . ALA A 1 96 ? 1.010 -16.125 -11.457 1.00 81.81 96 ALA A O 1
ATOM 710 N N . ASP A 1 97 ? -1.221 -15.858 -11.710 1.00 87.38 97 ASP A N 1
ATOM 711 C CA . ASP A 1 97 ? -1.462 -15.307 -10.375 1.00 87.38 97 ASP A CA 1
ATOM 712 C C . ASP A 1 97 ? -0.874 -16.222 -9.290 1.00 87.38 97 ASP A C 1
ATOM 714 O O . ASP A 1 97 ? -1.133 -17.434 -9.243 1.00 87.38 97 ASP A O 1
ATOM 718 N N . TYR A 1 98 ? -0.095 -15.622 -8.397 1.00 91.88 98 TYR A N 1
ATOM 719 C CA . TYR A 1 98 ? 0.432 -16.278 -7.215 1.00 91.88 98 TYR A CA 1
ATOM 720 C C . TYR A 1 98 ? -0.578 -16.103 -6.086 1.00 91.88 98 TYR A C 1
ATOM 722 O O . TYR A 1 98 ? -0.980 -14.985 -5.772 1.00 91.88 98 TYR A O 1
ATOM 730 N N . THR A 1 99 ? -1.042 -17.204 -5.496 1.00 95.50 99 THR A N 1
ATOM 731 C CA . THR A 1 99 ? -2.125 -17.145 -4.508 1.00 95.50 99 THR A CA 1
ATOM 732 C C . THR A 1 99 ? -1.784 -17.913 -3.253 1.00 95.50 99 THR A C 1
ATOM 734 O O . THR A 1 99 ? -1.118 -18.934 -3.331 1.00 95.50 99 THR A O 1
ATOM 737 N N . PHE A 1 100 ? -2.272 -17.482 -2.099 1.00 96.00 100 PHE A N 1
ATOM 738 C CA . PHE A 1 100 ? -2.101 -18.202 -0.835 1.00 96.00 100 PHE A CA 1
ATOM 739 C C . PHE A 1 100 ? -3.145 -17.738 0.182 1.00 96.00 100 PHE A C 1
ATOM 741 O O . PHE A 1 100 ? -3.886 -16.792 -0.069 1.00 96.00 100 PHE A O 1
ATOM 748 N N . PHE A 1 101 ? -3.230 -18.413 1.323 1.00 96.25 101 PHE A N 1
ATOM 749 C CA . PHE A 1 101 ? -4.049 -17.979 2.451 1.00 96.25 101 PHE A CA 1
ATOM 750 C C . PHE A 1 101 ? -3.165 -17.432 3.566 1.00 96.25 101 PHE A C 1
ATOM 752 O O . PHE A 1 101 ? -2.166 -18.057 3.927 1.00 96.25 101 PHE A O 1
ATOM 759 N N . TYR A 1 102 ? -3.561 -16.295 4.130 1.00 96.00 102 TYR A N 1
ATOM 760 C CA . TYR A 1 102 ? -2.947 -15.725 5.322 1.00 96.00 102 TYR A CA 1
ATOM 761 C C . TYR A 1 102 ? -3.994 -14.920 6.095 1.00 96.00 102 TYR A C 1
ATOM 763 O O . TYR A 1 102 ? -4.689 -14.081 5.518 1.00 96.00 102 TYR A O 1
ATOM 771 N N . GLY A 1 103 ? -4.117 -15.196 7.394 1.00 92.25 103 GLY A N 1
ATOM 772 C CA . GLY A 1 103 ? -5.162 -14.626 8.244 1.00 92.25 103 GLY A CA 1
ATOM 773 C C . GLY A 1 103 ? -6.529 -15.305 8.103 1.00 92.25 103 GLY A C 1
ATOM 774 O O . GLY A 1 103 ? -6.674 -16.367 7.496 1.00 92.25 103 GLY A O 1
ATOM 775 N N . ASN A 1 104 ? -7.541 -14.697 8.719 1.00 91.06 104 ASN A N 1
ATOM 776 C CA . ASN A 1 104 ? -8.931 -15.137 8.720 1.00 91.06 104 ASN A CA 1
ATOM 777 C C . ASN A 1 104 ? -9.841 -14.091 8.044 1.00 91.06 104 ASN A C 1
ATOM 779 O O . ASN A 1 104 ? -9.499 -12.911 7.954 1.00 91.06 104 ASN A O 1
ATOM 783 N N . PRO A 1 105 ? -11.054 -14.480 7.613 1.00 92.19 105 PRO A N 1
ATOM 784 C CA . PRO A 1 105 ? -12.045 -13.525 7.126 1.00 92.19 105 PRO A CA 1
ATOM 785 C C . PRO A 1 105 ? -12.322 -12.391 8.127 1.00 92.19 105 PRO A C 1
ATOM 787 O O . PRO A 1 105 ? -12.626 -12.642 9.294 1.00 92.19 105 PRO A O 1
ATOM 790 N N . GLY A 1 106 ? -12.276 -11.146 7.647 1.00 91.25 106 GLY A N 1
ATOM 791 C CA . GLY A 1 106 ? -12.512 -9.937 8.451 1.00 91.25 106 GLY A CA 1
ATOM 792 C C . GLY A 1 106 ? -11.255 -9.308 9.054 1.00 91.25 106 GLY A C 1
ATOM 793 O O . GLY A 1 106 ? -11.344 -8.216 9.613 1.00 91.25 106 GLY A O 1
ATOM 794 N N . ASP A 1 107 ? -10.106 -9.960 8.910 1.00 95.31 107 ASP A N 1
ATOM 795 C CA . ASP A 1 107 ? -8.817 -9.357 9.210 1.00 95.31 107 ASP A CA 1
ATOM 796 C C . ASP A 1 107 ? -8.478 -8.250 8.194 1.00 95.31 107 ASP A C 1
ATOM 798 O O . ASP A 1 107 ? -8.895 -8.293 7.032 1.00 95.31 107 ASP A O 1
ATOM 802 N N . VAL A 1 108 ? -7.755 -7.226 8.647 1.00 95.81 108 VAL A N 1
ATOM 803 C CA . VAL A 1 108 ? -7.264 -6.135 7.798 1.00 95.81 108 VAL A CA 1
ATOM 804 C C . VAL A 1 108 ? -5.914 -6.566 7.227 1.00 95.81 108 VAL A C 1
ATOM 806 O O . VAL A 1 108 ? -5.010 -6.818 8.023 1.00 95.81 108 VAL A O 1
ATOM 809 N N . PRO A 1 109 ? -5.768 -6.694 5.897 1.00 97.25 109 PRO A N 1
ATOM 810 C CA . PRO A 1 109 ? -4.498 -7.069 5.290 1.00 97.25 109 PRO A CA 1
ATOM 811 C C . PRO A 1 109 ? -3.467 -5.950 5.444 1.00 97.25 109 PRO A C 1
ATOM 813 O O . PRO A 1 109 ? -3.814 -4.776 5.331 1.00 97.25 109 PRO A O 1
ATOM 816 N N . LEU A 1 110 ? -2.221 -6.341 5.689 1.00 97.62 110 LEU A N 1
ATOM 817 C CA . LEU A 1 110 ? -1.035 -5.491 5.731 1.00 97.62 110 LEU A CA 1
ATOM 818 C C . LEU A 1 110 ? 0.033 -6.133 4.835 1.00 97.62 110 LEU A C 1
ATOM 820 O O . LEU A 1 110 ? 0.064 -7.357 4.700 1.00 97.62 110 LEU A O 1
ATOM 824 N N . PHE A 1 111 ? 0.899 -5.339 4.232 1.00 96.94 111 PHE A N 1
ATOM 825 C CA . PHE A 1 111 ? 2.005 -5.815 3.407 1.00 96.94 111 PHE A CA 1
ATOM 826 C C . PHE A 1 111 ? 3.173 -4.880 3.689 1.00 96.94 111 PHE A C 1
ATOM 828 O O . PHE A 1 111 ? 2.927 -3.681 3.774 1.00 96.94 111 PHE A O 1
ATOM 835 N N . GLY A 1 112 ? 4.325 -5.453 4.020 1.00 96.19 112 GLY A N 1
ATOM 836 C CA . GLY A 1 112 ? 5.465 -4.709 4.544 1.00 96.19 112 GLY A CA 1
ATOM 837 C C . GLY A 1 112 ? 6.729 -5.565 4.611 1.00 96.19 112 GLY A C 1
ATOM 838 O O . GLY A 1 112 ? 6.641 -6.792 4.771 1.00 96.19 112 GLY A O 1
ATOM 839 N N . ASP A 1 113 ? 7.893 -4.934 4.532 1.00 95.19 113 ASP A N 1
ATOM 840 C CA . ASP A 1 113 ? 9.220 -5.502 4.781 1.00 95.19 113 ASP A CA 1
ATOM 841 C C . ASP A 1 113 ? 9.525 -5.538 6.287 1.00 95.19 113 ASP A C 1
ATOM 843 O O . ASP A 1 113 ? 10.214 -4.688 6.844 1.00 95.19 113 ASP A O 1
ATOM 847 N N . TRP A 1 114 ? 8.995 -6.533 6.997 1.00 96.56 114 TRP A N 1
ATOM 848 C CA . TRP A 1 114 ? 9.072 -6.575 8.465 1.00 96.56 114 TRP A CA 1
ATOM 849 C C . TRP A 1 114 ? 10.476 -6.813 9.044 1.00 96.56 114 TRP A C 1
ATOM 851 O O . TRP A 1 114 ? 10.640 -6.696 10.268 1.00 96.56 114 TRP A O 1
ATOM 861 N N . ASP A 1 115 ? 11.450 -7.236 8.229 1.00 93.31 115 ASP A N 1
ATOM 862 C CA . ASP A 1 115 ? 12.818 -7.543 8.667 1.00 93.31 115 ASP A CA 1
ATOM 863 C C . ASP A 1 115 ? 13.941 -6.811 7.925 1.00 93.31 115 ASP A C 1
ATOM 865 O O . ASP A 1 115 ? 15.119 -7.026 8.249 1.00 93.31 115 ASP A O 1
ATOM 869 N N . GLY A 1 116 ? 13.593 -5.883 7.036 1.00 91.31 116 GLY A N 1
ATOM 870 C CA . GLY A 1 116 ? 14.531 -4.986 6.374 1.00 91.31 116 GLY A CA 1
ATOM 871 C C . GLY A 1 116 ? 15.342 -5.671 5.274 1.00 91.31 116 GLY A C 1
ATOM 872 O O . GLY A 1 116 ? 16.500 -5.294 5.052 1.00 91.31 116 GLY A O 1
ATOM 873 N N . ASP A 1 117 ? 14.810 -6.727 4.652 1.00 88.00 117 ASP A N 1
ATOM 874 C CA . ASP A 1 117 ? 15.481 -7.456 3.569 1.00 88.00 117 ASP A CA 1
ATOM 875 C C . ASP A 1 117 ? 15.152 -6.916 2.162 1.00 88.00 117 ASP A C 1
ATOM 877 O O . ASP A 1 117 ? 15.765 -7.351 1.174 1.00 88.00 117 ASP A O 1
ATOM 881 N N . GLY A 1 118 ? 14.278 -5.909 2.101 1.00 87.25 118 GLY A N 1
ATOM 882 C CA . GLY A 1 118 ? 13.795 -5.228 0.908 1.00 87.25 118 GLY A CA 1
ATOM 883 C C . GLY A 1 118 ? 12.635 -5.938 0.214 1.00 87.25 118 GLY A C 1
ATOM 884 O O . GLY A 1 118 ? 12.388 -5.638 -0.955 1.00 87.25 118 GLY A O 1
ATOM 885 N N . LEU A 1 119 ? 11.994 -6.919 0.864 1.00 90.19 119 LEU A N 1
ATOM 886 C CA . LEU A 1 119 ? 10.824 -7.617 0.338 1.00 90.19 119 LEU A CA 1
ATOM 887 C C . LEU A 1 119 ? 9.625 -7.526 1.275 1.00 90.19 119 LEU A C 1
ATOM 889 O O . LEU A 1 119 ? 9.638 -7.998 2.412 1.00 90.19 119 LEU A O 1
ATOM 893 N N . ASP A 1 120 ? 8.515 -7.087 0.708 1.00 94.38 120 ASP A N 1
ATOM 894 C CA . ASP A 1 120 ? 7.232 -7.079 1.366 1.00 94.38 120 ASP A CA 1
ATOM 895 C C . ASP A 1 120 ? 6.635 -8.473 1.498 1.00 94.38 120 ASP A C 1
ATOM 897 O O . ASP A 1 120 ? 6.567 -9.292 0.567 1.00 94.38 120 ASP A O 1
ATOM 901 N N . THR A 1 121 ? 6.139 -8.739 2.699 1.00 96.00 121 THR A N 1
ATOM 902 C CA . THR A 1 121 ? 5.544 -10.016 3.063 1.00 96.00 121 THR A CA 1
ATOM 903 C C . THR A 1 121 ? 4.234 -9.833 3.828 1.00 96.00 121 THR A C 1
ATOM 905 O O . THR A 1 121 ? 3.948 -8.763 4.371 1.00 96.00 121 THR A O 1
ATOM 908 N N . PRO A 1 122 ? 3.354 -10.855 3.850 1.00 97.31 122 PRO A N 1
ATOM 909 C CA . PRO A 1 122 ? 2.020 -10.695 4.415 1.00 97.31 122 PRO A CA 1
ATOM 910 C C . PRO A 1 122 ? 2.023 -10.365 5.908 1.00 97.31 122 PRO A C 1
ATOM 912 O O . PRO A 1 122 ? 2.630 -11.049 6.730 1.00 97.31 122 PRO A O 1
ATOM 915 N N . GLY A 1 123 ? 1.215 -9.378 6.268 1.00 97.31 123 GLY A N 1
ATOM 916 C CA . GLY A 1 123 ? 0.779 -9.111 7.625 1.00 97.31 123 GLY A CA 1
ATOM 917 C C . GLY A 1 123 ? -0.743 -9.015 7.699 1.00 97.31 123 GLY A C 1
ATOM 918 O O . GLY A 1 123 ? -1.461 -8.936 6.698 1.00 97.31 123 GLY A O 1
ATOM 919 N N . MET A 1 124 ? -1.277 -9.025 8.912 1.00 96.62 124 MET A N 1
ATOM 920 C CA . MET A 1 124 ? -2.680 -8.713 9.144 1.00 96.62 124 MET A CA 1
ATOM 921 C C . MET A 1 124 ? -2.914 -8.124 10.530 1.00 96.62 124 MET A C 1
ATOM 923 O O . MET A 1 124 ? -2.298 -8.531 11.515 1.00 96.62 124 MET A O 1
ATOM 927 N N . TYR A 1 125 ? -3.884 -7.223 10.622 1.00 97.00 125 TYR A N 1
ATOM 928 C CA . TYR A 1 125 ? -4.433 -6.766 11.889 1.00 97.00 125 TYR A CA 1
ATOM 929 C C . TYR A 1 125 ? -5.797 -7.404 12.128 1.00 97.00 125 TYR A C 1
ATOM 931 O O . TYR A 1 125 ? -6.643 -7.424 11.234 1.00 97.00 125 TYR A O 1
ATOM 939 N N . ARG A 1 126 ? -6.027 -7.917 13.338 1.00 95.19 126 ARG A N 1
ATOM 940 C CA . ARG A 1 126 ? -7.296 -8.521 13.750 1.00 95.19 126 ARG A CA 1
ATOM 941 C C . ARG A 1 126 ? -8.066 -7.580 14.672 1.00 95.19 126 ARG A C 1
ATOM 943 O O . ARG A 1 126 ? -7.835 -7.588 15.883 1.00 95.19 126 ARG A O 1
ATOM 950 N N . PRO A 1 127 ? -9.081 -6.852 14.176 1.00 94.25 127 PRO A N 1
ATOM 951 C CA . PRO A 1 127 ? -9.836 -5.923 15.017 1.00 94.25 127 PRO A CA 1
ATOM 952 C C . PRO A 1 127 ? -10.594 -6.606 16.161 1.00 94.25 127 PRO A C 1
ATOM 954 O O . PRO A 1 127 ? -10.893 -5.981 17.174 1.00 94.25 127 PRO A O 1
ATOM 957 N N . SER A 1 128 ? -10.924 -7.894 16.012 1.00 91.56 128 SER A N 1
ATOM 958 C CA . SER A 1 128 ? -11.704 -8.642 17.003 1.00 91.56 128 SER A CA 1
ATOM 959 C C . SER A 1 128 ? -10.927 -8.982 18.279 1.00 91.56 128 SER A C 1
ATOM 961 O O . SER A 1 128 ? -11.558 -9.249 19.301 1.00 91.56 128 SER A O 1
ATOM 963 N N . ASN A 1 129 ? -9.589 -8.962 18.249 1.00 92.25 129 ASN A N 1
ATOM 964 C CA . ASN A 1 129 ? -8.749 -9.189 19.430 1.00 92.25 129 ASN A CA 1
ATOM 965 C C . ASN A 1 129 ? -7.635 -8.139 19.620 1.00 92.25 129 ASN A C 1
ATOM 967 O O . ASN A 1 129 ? -7.007 -8.136 20.676 1.00 92.25 129 ASN A O 1
ATOM 971 N N . GLY A 1 130 ? -7.417 -7.247 18.650 1.00 93.06 130 GLY A N 1
ATOM 972 C CA . GLY A 1 130 ? -6.409 -6.188 18.707 1.00 93.06 130 GLY A CA 1
ATOM 973 C C . GLY A 1 130 ? -4.977 -6.656 18.438 1.00 93.06 130 GLY A C 1
ATOM 974 O O . GLY A 1 130 ? -4.043 -5.988 18.871 1.00 93.06 130 GLY A O 1
ATOM 975 N N . PHE A 1 131 ? -4.779 -7.803 17.781 1.00 95.56 131 PHE A N 1
ATOM 976 C CA . PHE A 1 131 ? -3.445 -8.328 17.478 1.00 95.56 131 PHE A CA 1
ATOM 977 C C . PHE A 1 131 ? -3.038 -8.094 16.026 1.00 95.56 131 PHE A C 1
ATOM 979 O O . PHE A 1 131 ? -3.846 -8.266 15.110 1.00 95.56 131 PHE A O 1
ATOM 986 N N . ALA A 1 132 ? -1.764 -7.764 15.836 1.00 97.81 132 ALA A N 1
ATOM 987 C CA . ALA A 1 132 ? -1.076 -7.864 14.560 1.00 97.81 132 ALA A CA 1
ATOM 988 C C . ALA A 1 132 ? -0.390 -9.234 14.449 1.00 97.81 132 ALA A C 1
ATOM 990 O O . ALA A 1 132 ? 0.156 -9.734 15.436 1.00 97.81 132 ALA A O 1
ATOM 991 N N . TYR A 1 133 ? -0.430 -9.821 13.254 1.00 97.44 133 TYR A N 1
ATOM 992 C CA . TYR A 1 133 ? 0.264 -11.055 12.890 1.00 97.44 133 TYR A CA 1
ATOM 993 C C . TYR A 1 133 ? 1.054 -10.787 11.614 1.00 97.44 133 TYR A C 1
ATOM 995 O O . TYR A 1 133 ? 0.442 -10.476 10.594 1.00 97.44 133 TYR A O 1
ATOM 1003 N N . LEU A 1 134 ? 2.378 -10.885 11.682 1.00 97.88 134 LEU A N 1
ATOM 1004 C CA . LEU A 1 134 ? 3.293 -10.626 10.569 1.00 97.88 134 LEU A CA 1
ATOM 1005 C C . LEU A 1 134 ? 4.097 -11.893 10.266 1.00 97.88 134 LEU A C 1
ATOM 1007 O O . LEU A 1 134 ? 4.291 -12.745 11.144 1.00 97.88 134 LEU A O 1
ATOM 1011 N N . THR A 1 135 ? 4.547 -12.054 9.029 1.00 96.94 135 THR A N 1
ATOM 1012 C CA . THR A 1 135 ? 5.491 -13.108 8.642 1.00 96.94 135 THR A CA 1
ATOM 1013 C C . THR A 1 135 ? 6.508 -12.543 7.678 1.00 96.94 135 THR A C 1
ATOM 1015 O O . THR A 1 135 ? 6.112 -11.819 6.782 1.00 96.94 135 THR A O 1
ATOM 1018 N N . ASN A 1 136 ? 7.770 -12.939 7.817 1.00 94.31 136 ASN A N 1
ATOM 1019 C CA . ASN A 1 136 ? 8.867 -12.539 6.934 1.00 94.31 136 ASN A CA 1
ATOM 1020 C C . ASN A 1 136 ? 8.978 -13.464 5.715 1.00 94.31 136 ASN A C 1
ATOM 1022 O O . ASN A 1 136 ? 9.975 -13.472 4.996 1.00 94.31 136 ASN A O 1
ATOM 1026 N N . THR A 1 137 ? 8.003 -14.354 5.513 1.00 91.38 137 THR A N 1
ATOM 1027 C CA . THR A 1 137 ? 8.031 -15.307 4.411 1.00 91.38 137 THR A CA 1
ATOM 1028 C C . THR A 1 137 ? 6.756 -15.230 3.602 1.00 91.38 137 THR A C 1
ATOM 1030 O O . THR A 1 137 ? 5.641 -15.327 4.117 1.00 91.38 137 THR A O 1
ATOM 1033 N N . LEU A 1 138 ? 6.918 -15.114 2.285 1.00 91.50 138 LEU A N 1
ATOM 1034 C CA . LEU A 1 138 ? 5.800 -15.255 1.373 1.00 91.50 138 LEU A CA 1
ATOM 1035 C C . LEU A 1 138 ? 5.355 -16.730 1.353 1.00 91.50 138 LEU A C 1
ATOM 1037 O O . LEU A 1 138 ? 6.151 -17.606 0.987 1.00 91.50 138 LEU A O 1
ATOM 1041 N N . PRO A 1 139 ? 4.097 -17.053 1.706 1.00 93.06 139 PRO A N 1
ATOM 1042 C CA . PRO A 1 139 ? 3.636 -18.436 1.691 1.00 93.06 139 PRO A CA 1
ATOM 1043 C C . PRO A 1 139 ? 3.730 -19.049 0.288 1.00 93.06 139 PRO A C 1
ATOM 1045 O O . PRO A 1 139 ? 3.570 -18.360 -0.717 1.00 93.06 139 PRO A O 1
ATOM 1048 N N . SER A 1 140 ? 3.955 -20.364 0.192 1.00 91.88 140 SER A N 1
ATOM 1049 C CA . SER A 1 140 ? 4.011 -21.068 -1.101 1.00 91.88 140 SER A CA 1
ATOM 1050 C C . SER A 1 140 ? 2.708 -20.912 -1.899 1.00 91.88 140 SER A C 1
ATOM 1052 O O . SER A 1 140 ? 1.637 -20.887 -1.295 1.00 91.88 140 SER A O 1
ATOM 1054 N N . ASN A 1 141 ? 2.764 -20.926 -3.236 1.00 91.88 141 ASN A N 1
ATOM 1055 C CA . ASN A 1 141 ? 1.561 -20.856 -4.076 1.00 91.88 141 ASN A CA 1
ATOM 1056 C C . ASN A 1 141 ? 0.553 -21.978 -3.736 1.00 91.88 141 ASN A C 1
ATOM 1058 O O . ASN A 1 141 ? 0.888 -23.162 -3.749 1.00 91.88 141 ASN A O 1
ATOM 1062 N N . GLY A 1 142 ? -0.687 -21.599 -3.438 1.00 91.06 142 GLY A N 1
ATOM 1063 C CA . GLY A 1 142 ? -1.774 -22.444 -2.944 1.00 91.06 142 GLY A CA 1
ATOM 1064 C C . GLY A 1 142 ? -1.675 -22.819 -1.460 1.00 91.06 142 GLY A C 1
ATOM 1065 O O . GLY A 1 142 ? -2.513 -23.577 -0.975 1.00 91.06 142 GLY A O 1
ATOM 1066 N N . GLY A 1 143 ? -0.658 -22.329 -0.751 1.00 92.69 143 GLY A N 1
ATOM 1067 C CA . GLY A 1 143 ? -0.359 -22.662 0.637 1.00 92.69 143 GLY A CA 1
ATOM 1068 C C . GLY A 1 143 ? -1.138 -21.840 1.660 1.00 92.69 143 GLY A C 1
ATOM 1069 O O . GLY A 1 143 ? -1.950 -20.977 1.327 1.00 92.69 143 GLY A O 1
ATOM 1070 N N . VAL A 1 144 ? -0.858 -22.127 2.930 1.00 91.25 144 VAL A N 1
ATOM 1071 C CA . VAL A 1 144 ? -1.388 -21.414 4.096 1.00 91.25 144 VAL A CA 1
ATOM 1072 C C . VAL A 1 144 ? -0.193 -20.924 4.902 1.00 91.25 144 VAL A C 1
ATOM 1074 O O . VAL A 1 144 ? 0.625 -21.741 5.325 1.00 91.25 144 VAL A O 1
ATOM 1077 N N . GLY A 1 145 ? -0.072 -19.612 5.078 1.00 87.38 145 GLY A N 1
ATOM 1078 C CA . GLY A 1 145 ? 0.952 -19.021 5.932 1.00 87.38 145 GLY A CA 1
ATOM 1079 C C . GLY A 1 145 ? 0.526 -18.966 7.398 1.00 87.38 145 GLY A C 1
ATOM 1080 O O . GLY A 1 145 ? -0.655 -19.097 7.731 1.00 87.38 145 GLY A O 1
ATOM 1081 N N . ALA A 1 146 ? 1.502 -18.769 8.277 1.00 88.19 146 ALA A N 1
ATOM 1082 C CA . ALA A 1 146 ? 1.301 -18.571 9.706 1.00 88.19 146 ALA A CA 1
ATOM 1083 C C . ALA A 1 146 ? 2.078 -17.331 10.153 1.00 88.19 146 ALA A C 1
ATOM 1085 O O . ALA A 1 146 ? 3.135 -17.046 9.603 1.00 88.19 146 ALA A O 1
ATOM 1086 N N . GLY A 1 147 ? 1.553 -16.600 11.138 1.00 87.81 147 GLY A N 1
ATOM 1087 C CA . GLY A 1 147 ? 2.282 -15.487 11.741 1.00 87.81 147 GLY A CA 1
ATOM 1088 C C . GLY A 1 147 ? 3.517 -15.977 12.489 1.00 87.81 147 GLY A C 1
ATOM 1089 O O . GLY A 1 147 ? 3.427 -16.901 13.298 1.00 87.81 147 GLY A O 1
ATOM 1090 N N . GLU A 1 148 ? 4.652 -15.351 12.208 1.00 94.69 148 GLU A N 1
ATOM 1091 C CA . GLU A 1 148 ? 5.928 -15.557 12.900 1.00 94.69 148 GLU A CA 1
ATOM 1092 C C . GLU A 1 148 ? 6.102 -14.530 14.022 1.00 94.69 148 GLU A C 1
ATOM 1094 O O . GLU A 1 148 ? 6.697 -14.827 15.060 1.00 94.69 148 GLU A O 1
ATOM 1099 N N . ILE A 1 149 ? 5.520 -13.344 13.832 1.00 95.19 149 ILE A N 1
ATOM 1100 C CA . ILE A 1 149 ? 5.517 -12.236 14.779 1.00 95.19 149 ILE A CA 1
ATOM 1101 C C . ILE A 1 149 ? 4.060 -11.951 15.154 1.00 95.19 149 ILE A C 1
ATOM 1103 O O . ILE A 1 149 ? 3.222 -11.715 14.287 1.00 95.19 149 ILE A O 1
ATOM 1107 N N . GLU A 1 150 ? 3.745 -11.976 16.449 1.00 96.75 150 GLU A N 1
ATOM 1108 C CA . GLU A 1 150 ? 2.414 -11.658 16.975 1.00 96.75 150 GLU A CA 1
ATOM 1109 C C . GLU A 1 150 ? 2.542 -10.714 18.171 1.00 96.75 150 GLU A C 1
ATOM 1111 O O . GLU A 1 150 ? 3.276 -10.990 19.124 1.00 96.75 150 GLU A O 1
ATOM 1116 N N . PHE A 1 151 ? 1.803 -9.606 18.148 1.00 97.44 151 PHE A N 1
ATOM 1117 C CA . PHE A 1 151 ? 1.771 -8.658 19.258 1.00 97.44 151 PHE A CA 1
ATOM 1118 C C . PHE A 1 151 ? 0.457 -7.883 19.307 1.00 97.44 151 PHE A C 1
ATOM 1120 O O . PHE A 1 151 ? -0.232 -7.700 18.304 1.00 97.44 151 PHE A O 1
ATOM 1127 N N . PHE A 1 152 ? 0.107 -7.417 20.504 1.00 96.94 152 PHE A N 1
ATOM 1128 C CA . PHE A 1 152 ? -1.036 -6.533 20.688 1.00 96.94 152 PHE A CA 1
ATOM 1129 C C . PHE A 1 152 ? -0.696 -5.134 20.169 1.00 96.94 152 PHE A C 1
ATOM 1131 O O . PHE A 1 152 ? 0.354 -4.589 20.534 1.00 96.94 152 PHE A O 1
ATOM 1138 N N . PHE A 1 153 ? -1.587 -4.553 19.363 1.00 96.56 153 PHE A N 1
ATOM 1139 C CA . PHE A 1 153 ? -1.394 -3.248 18.743 1.00 96.56 153 PHE A CA 1
ATOM 1140 C C . PHE A 1 153 ? -2.712 -2.461 18.671 1.00 96.56 153 PHE A C 1
ATOM 1142 O O . PHE A 1 153 ? -3.697 -2.890 18.069 1.00 96.56 153 PHE A O 1
ATOM 1149 N N . GLY A 1 154 ? -2.742 -1.294 19.314 1.00 92.06 154 GLY A N 1
ATOM 1150 C CA . GLY A 1 154 ? -3.930 -0.439 19.348 1.00 92.06 154 GLY A CA 1
ATOM 1151 C C . GLY A 1 154 ? -5.085 -0.985 20.190 1.00 92.06 154 GLY A C 1
ATOM 1152 O O . GLY A 1 154 ? -4.898 -1.764 21.119 1.00 92.06 154 GLY A O 1
ATOM 1153 N N . ILE A 1 155 ? -6.295 -0.519 19.905 1.00 90.19 155 ILE A N 1
ATOM 1154 C CA . ILE A 1 155 ? -7.550 -0.917 20.551 1.00 90.19 155 ILE A CA 1
ATOM 1155 C C . ILE A 1 155 ? -8.636 -1.148 19.489 1.00 90.19 155 ILE A C 1
ATOM 1157 O O . ILE A 1 155 ? -8.504 -0.675 18.358 1.00 90.19 155 ILE A O 1
ATOM 1161 N N . PRO A 1 156 ? -9.751 -1.825 19.828 1.00 87.44 156 PRO A N 1
ATOM 1162 C CA . PRO A 1 156 ? -10.850 -2.003 18.885 1.00 87.44 156 PRO A CA 1
ATOM 1163 C C . PRO A 1 156 ? -11.353 -0.669 18.314 1.00 87.44 156 PRO A C 1
ATOM 1165 O O . PRO A 1 156 ? -11.741 0.226 19.066 1.00 87.44 156 PRO A O 1
ATOM 1168 N N . GLY A 1 157 ? -11.390 -0.571 16.983 1.00 88.19 157 GLY A N 1
ATOM 1169 C CA . GLY A 1 157 ? -11.812 0.627 16.248 1.00 88.19 157 GLY A CA 1
ATOM 1170 C C . GLY A 1 157 ? -10.664 1.458 15.676 1.00 88.19 157 GLY A C 1
ATOM 1171 O O . GLY A 1 157 ? -10.932 2.359 14.887 1.00 88.19 157 GLY A O 1
ATOM 1172 N N . ASP A 1 158 ? -9.419 1.141 16.025 1.00 95.19 158 ASP A N 1
ATOM 1173 C CA . ASP A 1 158 ? -8.253 1.753 15.396 1.00 95.19 158 ASP A CA 1
ATOM 1174 C C . ASP A 1 158 ? -8.119 1.335 13.935 1.00 95.19 158 ASP A C 1
ATOM 1176 O O . ASP A 1 158 ? -8.362 0.179 13.571 1.00 95.19 158 ASP A O 1
ATOM 1180 N N . GLN A 1 159 ? -7.686 2.283 13.109 1.00 96.25 159 GLN A N 1
ATOM 1181 C CA . GLN A 1 159 ? -7.177 1.977 11.788 1.00 96.25 159 GLN A CA 1
ATOM 1182 C C . GLN A 1 159 ? -5.671 1.738 11.887 1.00 96.25 159 GLN A C 1
ATOM 1184 O O . GLN A 1 159 ? -4.949 2.621 12.339 1.00 96.25 15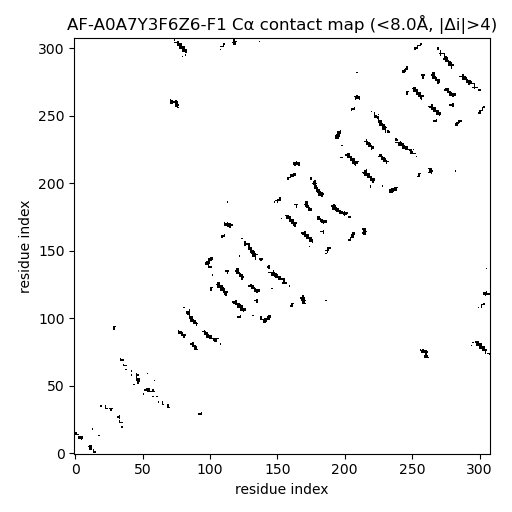9 GLN A O 1
ATOM 1189 N N . VAL A 1 160 ? -5.212 0.573 11.432 1.00 97.94 160 VAL A N 1
ATOM 1190 C CA . VAL A 1 160 ? -3.788 0.223 11.352 1.00 97.94 160 VAL A CA 1
ATOM 1191 C C . VAL A 1 160 ? -3.307 0.358 9.910 1.00 97.94 160 VAL A C 1
ATOM 1193 O O . VAL A 1 160 ? -4.042 -0.006 8.990 1.00 97.94 160 VAL A O 1
ATOM 1196 N N . PHE A 1 161 ? -2.099 0.881 9.734 1.00 98.00 161 PHE A N 1
ATOM 1197 C CA . PHE A 1 161 ? -1.414 1.021 8.450 1.00 98.00 161 PHE A CA 1
ATOM 1198 C C . PHE A 1 161 ? 0.086 0.729 8.612 1.00 98.00 161 PHE A C 1
ATOM 1200 O O . PHE A 1 161 ? 0.548 0.532 9.739 1.00 98.00 161 PHE A O 1
ATOM 1207 N N . VAL A 1 162 ? 0.801 0.625 7.496 1.00 98.19 162 VAL A N 1
ATOM 1208 C CA . VAL A 1 162 ? 2.197 0.166 7.413 1.00 98.19 162 VAL A CA 1
ATOM 1209 C C . VAL A 1 162 ? 3.083 1.304 6.925 1.00 98.19 162 VAL A C 1
ATOM 1211 O O . VAL A 1 162 ? 2.576 2.146 6.182 1.00 98.19 162 VAL A O 1
ATOM 1214 N N . GLY A 1 163 ? 4.335 1.314 7.382 1.00 97.00 163 GLY A N 1
ATOM 1215 C CA . GLY A 1 163 ? 5.420 2.053 6.751 1.00 97.00 163 GLY A CA 1
ATOM 1216 C C . GLY A 1 163 ? 6.739 2.079 7.533 1.00 97.00 163 GLY A C 1
ATOM 1217 O O . GLY A 1 163 ? 6.777 1.724 8.726 1.00 97.00 163 GLY A O 1
ATOM 1218 N N . ASP A 1 164 ? 7.807 2.538 6.880 1.00 96.12 164 ASP A N 1
ATOM 1219 C CA . ASP A 1 164 ? 9.135 2.778 7.465 1.00 96.12 164 ASP A CA 1
ATOM 1220 C C . ASP A 1 164 ? 9.283 4.235 7.942 1.00 96.12 164 ASP A C 1
ATOM 1222 O O . ASP A 1 164 ? 9.764 5.131 7.249 1.00 96.12 164 ASP A O 1
ATOM 1226 N N . TRP A 1 165 ? 8.871 4.497 9.182 1.00 95.94 165 TRP A N 1
ATOM 1227 C CA . TRP A 1 165 ? 8.834 5.857 9.736 1.00 95.94 165 TRP A CA 1
ATOM 1228 C C . TRP A 1 165 ? 10.208 6.444 10.076 1.00 95.94 165 TRP A C 1
ATOM 1230 O O . TRP A 1 165 ? 10.327 7.657 10.283 1.00 95.94 165 TRP A O 1
ATOM 1240 N N . ASP A 1 166 ? 11.235 5.608 10.257 1.00 93.00 166 ASP A N 1
ATOM 1241 C CA . ASP A 1 166 ? 12.565 6.072 10.654 1.00 93.00 166 ASP A CA 1
ATOM 1242 C C . ASP A 1 166 ? 13.660 5.850 9.612 1.00 93.00 166 ASP A C 1
ATOM 1244 O O . ASP A 1 166 ? 14.729 6.469 9.753 1.00 93.00 166 ASP A O 1
ATOM 1248 N N . GLY A 1 167 ? 13.349 5.124 8.538 1.00 90.81 167 GLY A N 1
ATOM 1249 C CA . GLY A 1 167 ? 14.241 4.753 7.444 1.00 90.81 167 GLY A CA 1
ATOM 1250 C C . GLY A 1 167 ? 15.209 3.647 7.849 1.00 90.81 167 GLY A C 1
ATOM 1251 O O . GLY A 1 167 ? 16.363 3.643 7.395 1.00 90.81 167 GLY A O 1
ATOM 1252 N N . ILE A 1 168 ? 14.846 2.818 8.836 1.00 86.88 168 ILE A N 1
ATOM 1253 C CA . ILE A 1 168 ? 15.747 1.831 9.429 1.00 86.88 168 ILE A CA 1
ATOM 1254 C C . ILE A 1 168 ? 15.024 0.519 9.763 1.00 86.88 168 ILE A C 1
ATOM 1256 O O . ILE A 1 168 ? 14.253 0.414 10.710 1.00 86.88 168 ILE A O 1
ATOM 1260 N N . ASN A 1 169 ? 15.527 -0.565 9.166 1.00 78.56 169 ASN A N 1
ATOM 1261 C CA . ASN A 1 169 ? 15.102 -1.952 9.416 1.00 78.56 169 ASN A CA 1
ATOM 1262 C C . ASN A 1 169 ? 13.705 -2.297 8.874 1.00 78.56 169 ASN A C 1
ATOM 1264 O O . ASN A 1 169 ? 13.085 -3.222 9.400 1.00 78.56 169 ASN A O 1
ATOM 1268 N N . GLY A 1 170 ? 13.270 -1.604 7.821 1.00 91.25 170 GLY A N 1
ATOM 1269 C CA . GLY A 1 170 ? 12.047 -1.917 7.098 1.00 91.25 170 GLY A CA 1
ATOM 1270 C C . GLY A 1 170 ? 10.793 -1.433 7.818 1.00 91.25 170 GLY A C 1
ATOM 1271 O O . GLY A 1 170 ? 10.818 -0.507 8.630 1.00 91.25 170 GLY A O 1
ATOM 1272 N N . ASP A 1 171 ? 9.684 -2.092 7.526 1.00 97.56 171 ASP A N 1
ATOM 1273 C CA . ASP A 1 171 ? 8.360 -1.617 7.864 1.00 97.56 171 ASP A CA 1
ATOM 1274 C C . ASP A 1 171 ? 7.918 -1.907 9.288 1.00 97.56 171 ASP A C 1
ATOM 1276 O O . ASP A 1 171 ? 8.168 -2.949 9.916 1.00 97.56 171 ASP A O 1
ATOM 1280 N N . SER A 1 172 ? 7.114 -0.975 9.777 1.00 97.44 172 SER A N 1
ATOM 1281 C CA . SER A 1 172 ? 6.469 -1.056 11.070 1.00 97.44 172 SER A CA 1
ATOM 1282 C C . SER A 1 172 ? 5.035 -0.539 11.001 1.00 97.44 172 SER A C 1
ATOM 1284 O O . SER A 1 172 ? 4.507 -0.223 9.936 1.00 97.44 172 SER A O 1
ATOM 1286 N N . LEU A 1 173 ? 4.338 -0.522 12.139 1.00 98.12 173 LEU A N 1
ATOM 1287 C CA . LEU A 1 173 ? 2.906 -0.231 12.161 1.00 98.12 173 LEU A CA 1
ATOM 1288 C C . LEU A 1 173 ? 2.598 1.167 12.701 1.00 98.12 173 LEU A C 1
ATOM 1290 O O . LEU A 1 173 ? 3.163 1.617 13.702 1.00 98.12 173 LEU A O 1
ATOM 1294 N N . GLY A 1 174 ? 1.614 1.806 12.073 1.00 98.12 174 GLY A N 1
ATOM 1295 C CA . GLY A 1 174 ? 0.982 3.047 12.504 1.00 98.12 174 GLY A CA 1
ATOM 1296 C C . GLY A 1 174 ? -0.488 2.848 12.883 1.00 98.12 174 GLY A C 1
ATOM 1297 O O . GLY A 1 174 ? -1.152 1.917 12.423 1.00 98.12 174 GLY A O 1
ATOM 1298 N N . ILE A 1 175 ? -1.017 3.731 13.732 1.00 98.31 175 ILE A N 1
ATOM 1299 C CA . ILE A 1 175 ? -2.445 3.832 14.061 1.00 98.31 175 ILE A CA 1
ATOM 1300 C C . ILE A 1 175 ? -2.958 5.217 13.692 1.00 98.31 175 ILE A C 1
ATOM 1302 O O . ILE A 1 175 ? -2.399 6.222 14.126 1.00 98.31 175 ILE A O 1
ATOM 1306 N N . SER A 1 176 ? -4.081 5.263 12.977 1.00 98.19 176 SER A N 1
ATOM 1307 C CA . SER A 1 176 ? -4.926 6.450 12.867 1.00 98.19 176 SER A CA 1
ATOM 1308 C C . SER A 1 176 ? -6.160 6.280 13.747 1.00 98.19 176 SER A C 1
ATOM 1310 O O . SER A 1 176 ? -6.923 5.315 13.627 1.00 98.19 176 SER A O 1
ATOM 1312 N N . ARG A 1 177 ? -6.354 7.227 14.666 1.00 97.44 177 ARG A N 1
ATOM 1313 C CA . ARG A 1 177 ? -7.483 7.261 15.595 1.00 97.44 177 ARG A CA 1
ATOM 1314 C C . ARG A 1 177 ? -8.029 8.677 15.682 1.00 97.44 177 ARG A C 1
ATOM 1316 O O . ARG A 1 177 ? -7.461 9.540 16.341 1.00 97.44 177 ARG A O 1
ATOM 1323 N N . ASN A 1 178 ? -9.191 8.902 15.076 1.00 96.62 178 ASN A N 1
ATOM 1324 C CA . ASN A 1 178 ? -9.897 10.186 15.122 1.00 96.62 178 ASN A CA 1
ATOM 1325 C C . ASN A 1 178 ? -9.048 11.394 14.655 1.00 96.62 178 ASN A C 1
ATOM 1327 O O . ASN A 1 178 ? -9.170 12.479 15.222 1.00 96.62 178 ASN A O 1
ATOM 1331 N N . GLY A 1 179 ? -8.206 11.213 13.630 1.00 96.06 179 GLY A N 1
ATOM 1332 C CA . GLY A 1 179 ? -7.297 12.249 13.111 1.00 96.06 179 GLY A CA 1
ATOM 1333 C C . GLY A 1 179 ? -5.994 12.408 13.905 1.00 96.06 179 GLY A C 1
ATOM 1334 O O . GLY A 1 179 ? -5.198 13.295 13.606 1.00 96.06 179 GLY A O 1
ATOM 1335 N N . GLN A 1 180 ? -5.777 11.574 14.923 1.00 98.19 180 GLN A N 1
ATOM 1336 C CA . GLN A 1 180 ? -4.498 11.451 15.609 1.00 98.19 180 GLN A CA 1
ATOM 1337 C C . GLN A 1 180 ? -3.725 10.250 15.058 1.00 98.19 180 GLN A C 1
ATOM 1339 O O . GLN A 1 180 ? -4.290 9.162 14.926 1.00 98.19 180 GLN A O 1
ATOM 1344 N N . ILE A 1 181 ? -2.447 10.461 14.764 1.00 98.69 181 ILE A N 1
ATOM 1345 C CA . ILE A 1 181 ? -1.501 9.483 14.242 1.00 98.69 181 ILE A CA 1
ATOM 1346 C C . ILE A 1 181 ? -0.558 9.045 15.362 1.00 98.69 181 ILE A C 1
ATOM 1348 O O . ILE A 1 181 ? -0.050 9.872 16.121 1.00 98.69 181 ILE A O 1
ATOM 1352 N N . PHE A 1 182 ? -0.331 7.739 15.448 1.00 98.38 182 PHE A N 1
ATOM 1353 C CA . PHE A 1 182 ? 0.602 7.101 16.369 1.00 98.38 182 PHE A CA 1
ATOM 1354 C C . PHE A 1 182 ? 1.494 6.162 15.568 1.00 98.38 182 PHE A C 1
ATOM 1356 O O . PHE A 1 182 ? 0.989 5.182 15.024 1.00 98.38 182 PHE A O 1
ATOM 1363 N N . LEU A 1 183 ? 2.793 6.434 15.505 1.00 98.12 183 LEU A N 1
ATOM 1364 C CA . LEU A 1 183 ? 3.750 5.603 14.773 1.00 98.12 183 LEU A CA 1
ATOM 1365 C C . LEU A 1 183 ? 4.667 4.888 15.756 1.00 98.12 183 LEU A C 1
ATOM 1367 O O . LEU A 1 183 ? 5.006 5.431 16.816 1.00 98.12 183 LEU A O 1
ATOM 1371 N N . ARG A 1 184 ? 5.046 3.657 15.428 1.00 97.06 184 ARG A N 1
ATOM 1372 C CA . ARG A 1 184 ? 5.934 2.849 16.256 1.00 97.06 184 ARG A CA 1
ATOM 1373 C C . ARG A 1 184 ? 6.975 2.187 15.380 1.00 97.06 184 ARG A C 1
ATOM 1375 O O . ARG A 1 184 ? 6.607 1.380 14.546 1.00 97.06 184 ARG A O 1
ATOM 1382 N N . ASN A 1 185 ? 8.247 2.399 15.682 1.00 96.00 185 ASN A N 1
ATOM 1383 C CA . ASN A 1 185 ? 9.369 1.946 14.853 1.00 96.00 185 ASN A CA 1
ATOM 1384 C C . ASN A 1 185 ? 9.769 0.489 15.143 1.00 96.00 185 ASN A C 1
ATOM 1386 O O . ASN A 1 185 ? 10.866 0.040 14.832 1.00 96.00 185 ASN A O 1
ATOM 1390 N N . THR A 1 186 ? 8.928 -0.252 15.871 1.00 95.00 186 THR A N 1
ATOM 1391 C CA . THR A 1 186 ? 9.204 -1.642 16.238 1.00 95.00 186 THR A CA 1
ATOM 1392 C C . THR A 1 186 ? 7.935 -2.480 16.220 1.00 95.00 186 THR A C 1
ATOM 1394 O O . THR A 1 186 ? 6.922 -2.126 16.830 1.00 95.00 186 THR A O 1
ATOM 1397 N N . ASN A 1 187 ? 8.038 -3.669 15.628 1.00 95.94 187 ASN A N 1
ATOM 1398 C CA . ASN A 1 187 ? 6.970 -4.668 15.555 1.00 95.94 187 ASN A CA 1
ATOM 1399 C C . ASN A 1 187 ? 6.802 -5.427 16.886 1.00 95.94 187 ASN A C 1
ATOM 1401 O O . ASN A 1 187 ? 7.069 -6.621 17.016 1.00 95.94 187 ASN A O 1
ATOM 1405 N N . SER A 1 188 ? 6.416 -4.691 17.930 1.00 95.94 188 SER A N 1
ATOM 1406 C CA . SER A 1 188 ? 6.216 -5.188 19.294 1.00 95.94 188 SER A CA 1
ATOM 1407 C C . SER A 1 188 ? 5.148 -4.381 20.034 1.00 95.94 188 SER A C 1
ATOM 1409 O O . SER A 1 188 ? 4.830 -3.259 19.652 1.00 95.94 188 SER A O 1
ATOM 1411 N N . THR A 1 189 ? 4.606 -4.896 21.139 1.00 96.56 189 THR A N 1
ATOM 1412 C CA . THR A 1 189 ? 3.692 -4.107 21.982 1.00 96.56 189 THR A CA 1
ATOM 1413 C C . THR A 1 189 ? 4.441 -3.005 22.738 1.00 96.56 189 THR A C 1
ATOM 1415 O O . THR A 1 189 ? 5.426 -3.271 23.426 1.00 96.56 189 THR A O 1
ATOM 1418 N N . GLY A 1 190 ? 3.921 -1.777 22.688 1.00 95.31 190 GLY A N 1
ATOM 1419 C CA . GLY A 1 190 ? 4.420 -0.647 23.468 1.00 95.31 190 GLY A CA 1
ATOM 1420 C C . GLY A 1 190 ? 3.724 0.667 23.116 1.00 95.31 190 GLY A C 1
ATOM 1421 O O . GLY A 1 190 ? 2.704 0.670 22.430 1.00 95.31 190 GLY A O 1
ATOM 1422 N N . PHE A 1 191 ? 4.259 1.775 23.630 1.00 95.69 191 PHE A N 1
ATOM 1423 C CA . PHE A 1 191 ? 3.773 3.123 23.316 1.00 95.69 191 PHE A CA 1
ATOM 1424 C C . PHE A 1 191 ? 4.222 3.577 21.923 1.00 95.69 191 PHE A C 1
ATOM 1426 O O . PHE A 1 191 ? 5.160 3.018 21.367 1.00 95.69 191 PHE A O 1
ATOM 1433 N N . ALA A 1 192 ? 3.562 4.581 21.358 1.00 97.19 192 ALA A N 1
ATOM 1434 C CA . ALA A 1 192 ? 4.026 5.186 20.116 1.00 97.19 192 ALA A CA 1
ATOM 1435 C C . ALA A 1 192 ? 5.385 5.873 20.327 1.00 97.19 192 ALA A C 1
ATOM 1437 O O . ALA A 1 192 ? 5.624 6.454 21.390 1.00 97.19 192 ALA A O 1
ATOM 1438 N N . ASP A 1 193 ? 6.249 5.799 19.320 1.00 97.62 193 ASP A N 1
ATOM 1439 C CA . ASP A 1 193 ? 7.508 6.543 19.271 1.00 97.62 193 ASP A CA 1
ATOM 1440 C C . ASP A 1 193 ? 7.260 7.971 18.754 1.00 97.62 193 ASP A C 1
ATOM 1442 O O . ASP A 1 193 ? 7.870 8.927 19.239 1.00 97.62 193 ASP A O 1
ATOM 1446 N N . LEU A 1 194 ? 6.296 8.126 17.836 1.00 97.62 194 LEU A N 1
ATOM 1447 C CA . LEU A 1 194 ? 5.841 9.408 17.295 1.00 97.62 194 LEU A CA 1
ATOM 1448 C C . LEU A 1 194 ? 4.321 9.542 17.457 1.00 97.62 194 LEU A C 1
ATOM 1450 O O . LEU A 1 194 ? 3.573 8.580 17.285 1.00 97.62 194 LEU A O 1
ATOM 1454 N N . GLU A 1 195 ? 3.857 10.745 17.793 1.00 98.00 195 GLU A N 1
ATOM 1455 C CA . GLU A 1 195 ? 2.440 11.046 18.024 1.00 98.00 195 GLU A CA 1
ATOM 1456 C C . GLU A 1 195 ? 2.128 12.470 17.555 1.00 98.00 195 GLU A C 1
ATOM 1458 O O . GLU A 1 195 ? 2.733 13.436 18.020 1.00 98.00 195 GLU A O 1
ATOM 1463 N N . PHE A 1 196 ? 1.179 12.619 16.637 1.00 98.56 196 PHE A N 1
ATOM 1464 C CA . PHE A 1 196 ? 0.800 13.920 16.082 1.00 98.56 196 PHE A CA 1
ATOM 1465 C C . PHE A 1 196 ? -0.616 13.880 15.501 1.00 98.56 196 PHE A C 1
ATOM 1467 O O . PHE A 1 196 ? -1.283 12.850 15.515 1.00 98.56 196 PHE A O 1
ATOM 1474 N N . TRP A 1 197 ? -1.124 15.016 15.040 1.00 98.50 197 TRP A N 1
ATOM 1475 C CA . TRP A 1 197 ? -2.447 15.153 14.439 1.00 98.50 197 TRP A CA 1
ATOM 1476 C C . TRP A 1 197 ? -2.312 15.417 12.949 1.00 98.50 197 TRP A C 1
ATOM 1478 O O . TRP A 1 197 ? -1.648 16.376 12.557 1.00 98.50 197 TRP A O 1
ATOM 1488 N N . PHE A 1 198 ? -2.992 14.611 12.138 1.00 98.50 198 PHE A N 1
ATOM 1489 C CA . PHE A 1 198 ? -3.054 14.781 10.694 1.00 98.50 198 PHE A CA 1
ATOM 1490 C C . PHE A 1 198 ? -4.347 14.168 10.140 1.00 98.50 198 PHE A C 1
ATOM 1492 O O . PHE A 1 198 ? -4.742 13.061 10.504 1.00 98.50 198 PHE A O 1
ATOM 1499 N N . GLY A 1 199 ? -5.029 14.905 9.263 1.00 96.88 199 GLY A N 1
ATOM 1500 C CA . GLY A 1 199 ? -6.306 14.482 8.684 1.00 96.88 199 GLY A CA 1
ATOM 1501 C C . GLY A 1 199 ? -7.527 14.631 9.599 1.00 96.88 199 GLY A C 1
ATOM 1502 O O . GLY A 1 199 ? -7.497 15.248 10.666 1.00 96.88 199 GLY A O 1
ATOM 1503 N N . LEU A 1 200 ? -8.656 14.105 9.126 1.00 97.00 200 LEU A N 1
ATOM 1504 C CA . LEU A 1 200 ? -9.938 14.085 9.830 1.00 97.00 200 LEU A CA 1
ATOM 1505 C C . LEU A 1 200 ? -10.240 12.691 10.399 1.00 97.00 200 LEU A C 1
ATOM 1507 O O . LEU A 1 200 ? -9.742 11.695 9.882 1.00 97.00 200 LEU A O 1
ATOM 1511 N N . PRO A 1 201 ? -11.154 12.577 11.383 1.00 96.69 201 PRO A N 1
ATOM 1512 C CA . PRO A 1 201 ? -11.538 11.287 11.963 1.00 96.69 201 PRO A CA 1
ATOM 1513 C C . PRO A 1 201 ? -12.051 10.221 10.989 1.00 96.69 201 PRO A C 1
ATOM 1515 O O . PRO A 1 201 ? -12.101 9.052 11.352 1.00 96.69 201 PRO A O 1
ATOM 1518 N N . THR A 1 202 ? -12.503 10.619 9.800 1.00 95.38 202 THR A N 1
ATOM 1519 C CA . THR A 1 202 ? -13.050 9.714 8.778 1.00 95.38 202 THR A CA 1
ATOM 1520 C C . THR A 1 202 ? -12.072 9.407 7.652 1.00 95.38 202 THR A C 1
ATOM 1522 O O . THR A 1 202 ? -12.443 8.680 6.730 1.00 95.38 202 THR A O 1
ATOM 1525 N N . ASP A 1 203 ? -10.895 10.029 7.662 1.00 97.69 203 ASP A N 1
ATOM 1526 C CA . ASP A 1 203 ? -9.889 9.785 6.638 1.00 97.69 203 ASP A CA 1
ATOM 1527 C C . ASP A 1 203 ? -9.186 8.447 6.916 1.00 97.69 203 ASP A C 1
ATOM 1529 O O . ASP A 1 203 ? -9.078 8.012 8.063 1.00 97.69 203 ASP A O 1
ATOM 1533 N N . ILE A 1 204 ? -8.748 7.785 5.848 1.00 96.94 204 ILE A N 1
ATOM 1534 C CA . ILE A 1 204 ? -8.068 6.490 5.887 1.00 96.94 204 ILE A CA 1
ATOM 1535 C C . ILE A 1 204 ? -6.567 6.755 5.753 1.00 96.94 204 ILE A C 1
ATOM 1537 O O . ILE A 1 204 ? -6.147 7.289 4.734 1.00 96.94 204 ILE A O 1
ATOM 1541 N N . ALA A 1 205 ? -5.775 6.413 6.767 1.00 97.81 205 ALA A N 1
ATOM 1542 C CA . ALA A 1 205 ? -4.321 6.577 6.755 1.00 97.81 205 ALA A CA 1
ATOM 1543 C C . ALA A 1 205 ? -3.558 5.468 5.999 1.00 97.81 205 ALA A C 1
ATOM 1545 O O . ALA A 1 205 ? -3.993 4.314 6.005 1.00 97.81 205 ALA A O 1
ATOM 1546 N N . PHE A 1 206 ? -2.425 5.839 5.404 1.00 98.00 206 PHE A N 1
ATOM 1547 C CA . PHE A 1 206 ? -1.443 4.998 4.710 1.00 98.00 206 PHE A CA 1
ATOM 1548 C C . PHE A 1 206 ? -0.027 5.532 5.001 1.00 98.00 206 PHE A C 1
ATOM 1550 O O . PHE A 1 206 ? 0.108 6.710 5.343 1.00 98.00 206 PHE A O 1
ATOM 1557 N N . GLY A 1 207 ? 0.988 4.678 4.872 1.00 97.50 207 GLY A N 1
ATOM 1558 C CA . GLY A 1 207 ? 2.400 5.060 4.774 1.00 97.50 207 GLY A CA 1
ATOM 1559 C C . GLY A 1 207 ? 2.906 4.766 3.366 1.00 97.50 207 GLY A C 1
ATOM 1560 O O . GLY A 1 207 ? 2.358 3.862 2.726 1.00 97.50 207 GLY A O 1
ATOM 1561 N N . ALA A 1 208 ? 3.803 5.616 2.870 1.00 96.19 208 ALA A N 1
ATOM 1562 C CA . ALA A 1 208 ? 4.510 5.462 1.597 1.00 96.19 208 ALA A CA 1
ATOM 1563 C C . ALA A 1 208 ? 5.592 6.551 1.471 1.00 96.19 208 ALA A C 1
ATOM 1565 O O . ALA A 1 208 ? 5.369 7.667 1.954 1.00 96.19 208 ALA A O 1
ATOM 1566 N N . ASP A 1 209 ? 6.690 6.285 0.774 1.00 95.19 209 ASP A N 1
ATOM 1567 C CA . ASP A 1 209 ? 7.775 7.233 0.497 1.00 95.19 209 ASP A CA 1
ATOM 1568 C C . ASP A 1 209 ? 7.401 8.173 -0.663 1.00 95.19 209 ASP A C 1
ATOM 1570 O O . ASP A 1 209 ? 7.642 7.904 -1.841 1.00 95.19 209 ASP A O 1
ATOM 1574 N N . THR A 1 210 ? 6.754 9.301 -0.354 1.00 96.00 210 THR A N 1
ATOM 1575 C CA . THR A 1 210 ? 6.228 10.196 -1.402 1.00 96.00 210 THR A CA 1
ATOM 1576 C C . THR A 1 210 ? 7.257 11.159 -1.997 1.00 96.00 210 THR A C 1
ATOM 1578 O O . THR A 1 210 ? 6.937 11.838 -2.988 1.00 96.00 210 THR A O 1
ATOM 1581 N N . ASP A 1 211 ? 8.462 11.239 -1.421 1.00 93.00 211 ASP A N 1
ATOM 1582 C CA . ASP A 1 211 ? 9.535 12.143 -1.846 1.00 93.00 211 ASP A CA 1
ATOM 1583 C C . ASP A 1 211 ? 10.868 11.448 -2.198 1.00 93.00 211 ASP A C 1
ATOM 1585 O O . ASP A 1 211 ? 11.777 12.111 -2.721 1.00 93.00 211 ASP A O 1
ATOM 1589 N N . GLY A 1 212 ? 10.938 10.125 -2.040 1.00 91.56 212 GLY A N 1
ATOM 1590 C CA . GLY A 1 212 ? 12.056 9.264 -2.420 1.00 91.56 212 GLY A CA 1
ATOM 1591 C C . GLY A 1 212 ? 13.243 9.352 -1.460 1.00 91.56 212 GLY A C 1
ATOM 1592 O O . GLY A 1 212 ? 14.394 9.184 -1.891 1.00 91.56 212 GLY A O 1
ATOM 1593 N N . ASP A 1 213 ? 13.016 9.724 -0.196 1.00 89.19 213 ASP A N 1
ATOM 1594 C CA . ASP A 1 213 ? 14.079 9.879 0.803 1.00 89.19 213 ASP A CA 1
ATOM 1595 C C . ASP A 1 213 ? 14.410 8.585 1.574 1.00 89.19 21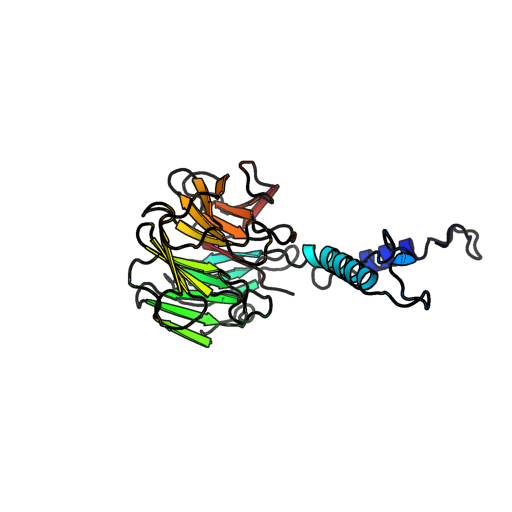3 ASP A C 1
ATOM 1597 O O . ASP A 1 213 ? 15.420 8.532 2.297 1.00 89.19 213 ASP A O 1
ATOM 1601 N N . GLY A 1 214 ? 13.635 7.523 1.335 1.00 89.31 214 GLY A N 1
ATOM 1602 C CA . GLY A 1 214 ? 13.722 6.218 1.977 1.00 89.31 214 GLY A CA 1
ATOM 1603 C C . GLY A 1 214 ? 12.989 6.134 3.316 1.00 89.31 214 GLY A C 1
ATOM 1604 O O . GLY A 1 214 ? 13.254 5.199 4.074 1.00 89.31 214 GLY A O 1
ATOM 1605 N N . LYS A 1 215 ? 12.149 7.117 3.653 1.00 94.38 215 LYS A N 1
ATOM 1606 C CA . LYS A 1 215 ? 11.236 7.086 4.795 1.00 94.38 215 LYS A CA 1
ATOM 1607 C C . LYS A 1 215 ? 9.815 7.311 4.335 1.00 94.38 215 LYS A C 1
ATOM 1609 O O . LYS A 1 215 ? 9.534 8.152 3.490 1.00 94.38 215 LYS A O 1
ATOM 1614 N N . ASP A 1 216 ? 8.897 6.671 5.034 1.00 96.75 216 ASP A N 1
ATOM 1615 C CA . ASP A 1 216 ? 7.499 6.795 4.690 1.00 96.75 216 ASP A CA 1
ATOM 1616 C C . ASP A 1 216 ? 6.880 8.073 5.246 1.00 96.75 216 ASP A C 1
ATOM 1618 O O . ASP A 1 216 ? 6.809 8.320 6.460 1.00 96.75 216 ASP A O 1
ATOM 1622 N N . SER A 1 217 ? 6.328 8.850 4.323 1.00 97.44 217 SER A N 1
ATOM 1623 C CA . SER A 1 217 ? 5.371 9.912 4.579 1.00 97.44 217 SER A CA 1
ATOM 1624 C C . SER A 1 217 ? 4.081 9.337 5.170 1.00 97.44 217 SER A C 1
ATOM 1626 O O . SER A 1 217 ? 3.697 8.191 4.923 1.00 97.44 217 SER A O 1
ATOM 1628 N N . VAL A 1 218 ? 3.320 10.163 5.896 1.00 98.44 218 VAL A N 1
ATOM 1629 C CA . VAL A 1 218 ? 1.954 9.797 6.305 1.00 98.44 218 VAL A CA 1
ATOM 1630 C C . VAL A 1 218 ? 0.942 10.404 5.347 1.00 98.44 218 VAL A C 1
ATOM 1632 O O . VAL A 1 218 ? 0.853 11.623 5.194 1.00 98.44 218 VAL A O 1
ATOM 1635 N N . ILE A 1 219 ? 0.107 9.548 4.760 1.00 98.25 219 ILE A N 1
ATOM 1636 C CA . ILE A 1 219 ? -0.948 9.922 3.818 1.00 98.25 219 ILE A CA 1
ATOM 1637 C C . ILE A 1 219 ? -2.312 9.677 4.455 1.00 98.25 219 ILE A C 1
ATOM 1639 O O . ILE A 1 219 ? -2.541 8.654 5.092 1.00 98.25 219 ILE A O 1
ATOM 1643 N N . VAL A 1 220 ? -3.264 10.587 4.252 1.00 98.25 220 VAL A N 1
ATOM 1644 C CA . VAL A 1 220 ? -4.675 10.397 4.614 1.00 98.25 220 VAL A CA 1
ATOM 1645 C C . VAL A 1 220 ? -5.571 10.550 3.387 1.00 98.25 220 VAL A C 1
ATOM 1647 O O . VAL A 1 220 ? -5.605 11.597 2.738 1.00 98.25 220 VAL A O 1
ATOM 1650 N N . TYR A 1 221 ? -6.330 9.502 3.071 1.00 98.12 221 TYR A N 1
ATOM 1651 C CA . TYR A 1 221 ? -7.293 9.470 1.976 1.00 98.12 221 TYR A CA 1
ATOM 1652 C C . TYR A 1 221 ? -8.706 9.757 2.474 1.00 98.12 221 TYR A C 1
ATOM 1654 O O . TYR A 1 221 ? -9.281 9.040 3.300 1.00 98.12 221 TYR A O 1
ATOM 1662 N N . ARG A 1 222 ? -9.318 10.793 1.910 1.00 96.75 222 ARG A N 1
ATOM 1663 C CA . ARG A 1 222 ? -10.695 11.175 2.185 1.00 96.75 222 ARG A CA 1
ATOM 1664 C C . ARG A 1 222 ? -11.639 10.516 1.191 1.00 96.75 222 ARG A C 1
ATOM 1666 O O . ARG A 1 222 ? -11.999 11.078 0.156 1.00 96.75 222 ARG A O 1
ATOM 1673 N N . GLN A 1 223 ? -12.138 9.344 1.572 1.00 93.00 223 GLN A N 1
ATOM 1674 C CA . GLN A 1 223 ? -13.055 8.519 0.773 1.00 93.00 223 GLN A CA 1
ATOM 1675 C C . GLN A 1 223 ? -14.283 9.281 0.230 1.00 93.00 223 GLN A C 1
ATOM 1677 O O . GLN A 1 223 ? -14.824 8.940 -0.821 1.00 93.00 223 GLN A O 1
ATOM 1682 N N . SER A 1 224 ? -14.760 10.303 0.951 1.00 92.12 224 SER A N 1
ATOM 1683 C CA . SER A 1 224 ? -15.977 11.048 0.599 1.00 92.12 224 SER A CA 1
ATOM 1684 C C . SER A 1 224 ? -15.820 11.966 -0.615 1.00 92.12 224 SER A C 1
ATOM 1686 O O . SER A 1 224 ? -16.825 12.313 -1.237 1.00 92.12 224 SER A O 1
ATOM 1688 N N . ASN A 1 225 ? -14.592 12.363 -0.956 1.00 93.75 225 ASN A N 1
ATOM 1689 C CA . ASN A 1 225 ? -14.316 13.263 -2.076 1.00 93.75 225 ASN A CA 1
ATOM 1690 C C . ASN A 1 225 ? -13.068 12.890 -2.898 1.00 93.75 225 ASN A C 1
ATOM 1692 O O . ASN A 1 225 ? -12.731 13.633 -3.816 1.00 93.75 225 ASN A O 1
ATOM 1696 N N . SER A 1 226 ? -12.422 11.762 -2.593 1.00 95.12 226 SER A N 1
ATOM 1697 C CA . SER A 1 226 ? -11.268 11.209 -3.316 1.00 95.12 226 SER A CA 1
ATOM 1698 C C . SER A 1 226 ? -10.016 12.087 -3.320 1.00 95.12 226 SER A C 1
ATOM 1700 O O . SER A 1 226 ? -9.195 11.994 -4.232 1.00 95.12 226 SER A O 1
ATOM 1702 N N . PHE A 1 227 ? -9.861 12.927 -2.296 1.00 96.88 227 PHE A N 1
ATOM 1703 C CA . PHE A 1 227 ? -8.608 13.634 -2.044 1.00 96.88 227 PHE A CA 1
ATOM 1704 C C . PHE A 1 227 ? -7.701 12.821 -1.125 1.00 96.88 227 PHE A C 1
ATOM 1706 O O . PHE A 1 227 ? -8.162 12.314 -0.104 1.00 96.88 227 PHE A O 1
ATOM 1713 N N . ALA A 1 228 ? -6.416 12.771 -1.458 1.00 97.81 228 ALA A N 1
ATOM 1714 C CA . ALA A 1 228 ? -5.352 12.379 -0.547 1.00 97.81 228 ALA A CA 1
ATOM 1715 C C . ALA A 1 228 ? -4.561 13.622 -0.121 1.00 97.81 228 ALA A C 1
ATOM 1717 O O . ALA A 1 228 ? -4.394 14.564 -0.902 1.00 97.81 228 ALA A O 1
ATOM 1718 N N . TYR A 1 229 ? -4.092 13.614 1.119 1.00 97.94 229 TYR A N 1
ATOM 1719 C CA . TYR A 1 229 ? -3.219 14.628 1.703 1.00 97.94 229 TYR A CA 1
ATOM 1720 C C . TYR A 1 229 ? -2.037 13.903 2.329 1.00 97.94 229 TYR A C 1
ATOM 1722 O O . TYR A 1 229 ? -2.263 12.880 2.972 1.00 97.94 229 TYR A O 1
ATOM 1730 N N . TYR A 1 230 ? -0.824 14.420 2.180 1.00 97.12 230 TYR A N 1
ATOM 1731 C CA . TYR A 1 230 ? 0.368 13.815 2.772 1.00 97.12 230 TYR A CA 1
ATOM 1732 C C . TYR A 1 230 ? 1.213 14.844 3.527 1.00 97.12 230 TYR A C 1
ATOM 1734 O O . TYR A 1 230 ? 1.075 16.058 3.319 1.00 97.12 230 TYR A O 1
ATOM 1742 N N . THR A 1 231 ? 2.008 14.337 4.463 1.00 97.75 231 THR A N 1
ATOM 1743 C CA . THR A 1 231 ? 2.933 15.092 5.308 1.00 97.75 231 THR A CA 1
ATOM 1744 C C . THR A 1 231 ? 4.189 14.266 5.554 1.00 97.75 231 THR A C 1
ATOM 1746 O O . THR A 1 231 ? 4.085 13.078 5.868 1.00 97.75 231 THR A O 1
ATOM 1749 N N . ASP A 1 232 ? 5.337 14.931 5.498 1.00 95.81 232 ASP A N 1
ATOM 1750 C CA . ASP A 1 232 ? 6.643 14.388 5.901 1.00 95.81 232 ASP A CA 1
ATOM 1751 C C . ASP A 1 232 ? 7.012 14.877 7.313 1.00 95.81 232 ASP A C 1
ATOM 1753 O O . ASP A 1 232 ? 7.890 14.348 7.999 1.00 95.81 232 ASP A O 1
ATOM 1757 N N . ASP A 1 233 ? 6.292 15.892 7.804 1.00 94.25 233 ASP A N 1
ATOM 1758 C CA . ASP A 1 233 ? 6.415 16.375 9.172 1.00 94.25 233 ASP A CA 1
ATOM 1759 C C . ASP A 1 233 ? 5.728 15.425 10.169 1.00 94.25 233 ASP A C 1
ATOM 1761 O O . ASP A 1 233 ? 4.514 15.454 10.381 1.00 94.25 233 ASP A O 1
ATOM 1765 N N . THR A 1 234 ? 6.544 14.604 10.826 1.00 92.62 234 THR A N 1
ATOM 1766 C CA . THR A 1 234 ? 6.143 13.704 11.919 1.00 92.62 234 THR A CA 1
ATOM 1767 C C . THR A 1 234 ? 6.374 14.310 13.312 1.00 92.62 234 THR A C 1
ATOM 1769 O O . THR A 1 234 ? 6.389 13.606 14.331 1.00 92.62 234 THR A O 1
ATOM 1772 N N . SER A 1 235 ? 6.578 15.630 13.398 1.00 92.38 235 SER A N 1
ATOM 1773 C CA . SER A 1 235 ? 6.806 16.316 14.669 1.00 92.38 235 SER A CA 1
ATOM 1774 C C . SER A 1 235 ? 5.538 16.414 15.527 1.00 92.38 235 SER A C 1
ATOM 1776 O O . SER A 1 235 ? 4.401 16.416 15.059 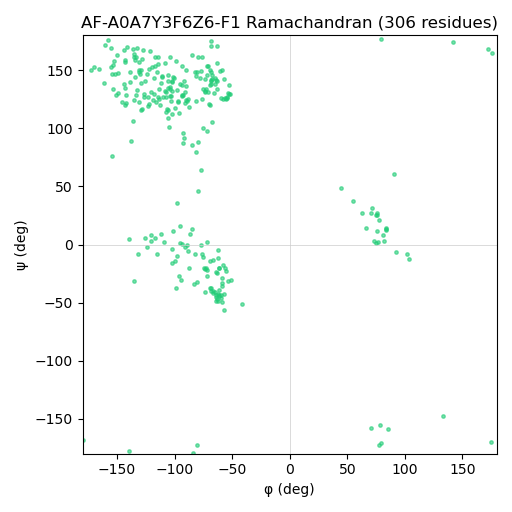1.00 92.38 235 SER A O 1
ATOM 1778 N N . GLN A 1 236 ? 5.739 16.499 16.845 1.00 92.44 236 GLN A N 1
ATOM 1779 C CA . GLN A 1 236 ? 4.652 16.579 17.822 1.00 92.44 236 GLN A CA 1
ATOM 1780 C C . GLN A 1 236 ? 3.773 17.818 17.589 1.00 92.44 236 GLN A C 1
ATOM 1782 O O . GLN A 1 236 ? 4.258 18.950 17.635 1.00 92.44 236 GLN A O 1
ATOM 1787 N N . GLY A 1 237 ? 2.461 17.618 17.458 1.00 95.69 237 GLY A N 1
ATOM 1788 C CA . GLY A 1 237 ? 1.499 18.705 17.269 1.00 95.69 237 GLY A CA 1
ATOM 1789 C C . GLY A 1 237 ? 0.521 18.425 16.139 1.00 95.69 237 GLY A C 1
ATOM 1790 O O . GLY A 1 237 ? 0.130 17.282 15.940 1.00 95.69 237 GLY A O 1
ATOM 1791 N N . VAL A 1 238 ? 0.079 19.477 15.448 1.00 97.56 238 VAL A N 1
ATOM 1792 C CA . VAL A 1 238 ? -0.718 19.357 14.218 1.00 97.56 238 VAL A CA 1
ATOM 1793 C C . VAL A 1 238 ? 0.238 19.480 13.046 1.00 97.56 238 VAL A C 1
ATOM 1795 O O . VAL A 1 238 ? 0.805 20.557 12.854 1.00 97.56 238 VAL A O 1
ATOM 1798 N N . ALA A 1 239 ? 0.403 18.394 12.297 1.00 97.50 239 ALA A N 1
ATOM 1799 C CA . ALA A 1 239 ? 1.270 18.370 11.134 1.00 97.50 239 ALA A CA 1
ATOM 1800 C C . ALA A 1 239 ? 0.686 19.252 10.010 1.00 97.50 239 ALA A C 1
ATOM 1802 O O . ALA A 1 239 ? -0.544 19.298 9.831 1.00 97.50 239 ALA A O 1
ATOM 1803 N N . PRO A 1 240 ? 1.529 20.000 9.276 1.00 97.12 240 PRO A N 1
ATOM 1804 C CA . PRO A 1 240 ? 1.126 20.679 8.054 1.00 97.12 240 PRO A CA 1
ATOM 1805 C C . PRO A 1 240 ? 0.699 19.676 6.972 1.00 97.12 240 PRO A C 1
ATOM 1807 O O . PRO A 1 240 ? 0.829 18.470 7.109 1.00 97.12 240 PRO A O 1
ATOM 1810 N N . THR A 1 241 ? 0.136 20.191 5.883 1.00 97.31 241 THR A N 1
ATOM 1811 C CA . THR A 1 241 ? -0.049 19.414 4.654 1.00 97.31 241 THR A CA 1
ATOM 1812 C C . THR A 1 241 ? 1.035 19.843 3.680 1.00 97.31 241 THR A C 1
ATOM 1814 O O . THR A 1 241 ? 0.991 20.984 3.211 1.00 97.31 241 THR A O 1
ATOM 1817 N N . ASP A 1 242 ? 1.965 18.943 3.378 1.00 96.31 242 ASP A N 1
ATOM 1818 C CA . ASP A 1 242 ? 3.068 19.204 2.449 1.00 96.31 242 ASP A CA 1
ATOM 1819 C C . ASP A 1 242 ? 2.605 19.057 0.995 1.00 96.31 242 ASP A C 1
ATOM 1821 O O . ASP A 1 242 ? 2.980 19.853 0.129 1.00 96.31 242 ASP A O 1
ATOM 1825 N N . GLY A 1 243 ? 1.652 18.154 0.747 1.00 95.06 243 GLY A N 1
ATOM 1826 C CA . GLY A 1 243 ? 0.963 18.081 -0.533 1.00 95.06 243 GLY A CA 1
ATOM 1827 C C . GLY A 1 243 ? -0.422 17.446 -0.485 1.00 95.06 243 GLY A C 1
ATOM 1828 O O . GLY A 1 243 ? -0.891 16.915 0.523 1.00 95.06 243 GLY A O 1
ATOM 1829 N N . GLN A 1 244 ? -1.134 17.584 -1.603 1.00 96.50 244 GLN A N 1
ATOM 1830 C CA . GLN A 1 244 ? -2.467 17.021 -1.792 1.00 96.50 244 GLN A CA 1
ATOM 1831 C C . GLN A 1 244 ? -2.694 16.665 -3.257 1.00 96.50 244 GLN A C 1
ATOM 1833 O O . GLN A 1 244 ? -2.255 17.382 -4.160 1.00 96.50 244 GLN A O 1
ATOM 1838 N N . LEU A 1 245 ? -3.471 15.615 -3.489 1.00 95.94 245 LEU A N 1
ATOM 1839 C CA . LEU A 1 245 ? -3.855 15.179 -4.825 1.00 95.94 245 LEU A CA 1
ATOM 1840 C C . LEU A 1 245 ? -5.292 14.668 -4.847 1.00 95.94 245 LEU A C 1
ATOM 1842 O O . LEU A 1 245 ? -5.861 14.284 -3.826 1.00 95.94 245 LEU A O 1
ATOM 1846 N N . PHE A 1 246 ? -5.880 14.664 -6.036 1.00 96.12 246 PHE A N 1
ATOM 1847 C CA . PHE A 1 246 ? -7.152 14.017 -6.315 1.00 96.12 246 PHE A CA 1
ATOM 1848 C C . PHE A 1 246 ? -6.923 12.863 -7.289 1.00 96.12 246 PHE A C 1
ATOM 1850 O O . PHE A 1 246 ? -6.365 13.069 -8.371 1.00 96.12 246 PHE A O 1
ATOM 1857 N N . PHE A 1 247 ? -7.394 11.668 -6.926 1.00 96.06 247 PHE A N 1
ATOM 1858 C CA . PHE A 1 247 ? -7.306 10.491 -7.783 1.00 96.06 247 PHE A CA 1
ATOM 1859 C C . PHE A 1 247 ? -8.478 9.530 -7.544 1.00 96.06 247 PHE A C 1
ATOM 1861 O O . PHE A 1 247 ? -8.810 9.179 -6.409 1.00 96.06 247 PHE A O 1
ATOM 1868 N N . GLY A 1 248 ? -9.125 9.114 -8.634 1.00 94.62 248 GLY A N 1
ATOM 1869 C CA . GLY A 1 248 ? -10.300 8.241 -8.596 1.00 94.62 248 GLY A CA 1
ATOM 1870 C C . GLY A 1 248 ? -11.635 8.967 -8.402 1.00 94.62 248 GLY A C 1
ATOM 1871 O O . GLY A 1 248 ? -11.794 10.140 -8.739 1.00 94.62 248 GLY A O 1
ATOM 1872 N N . ILE A 1 249 ? -12.631 8.224 -7.923 1.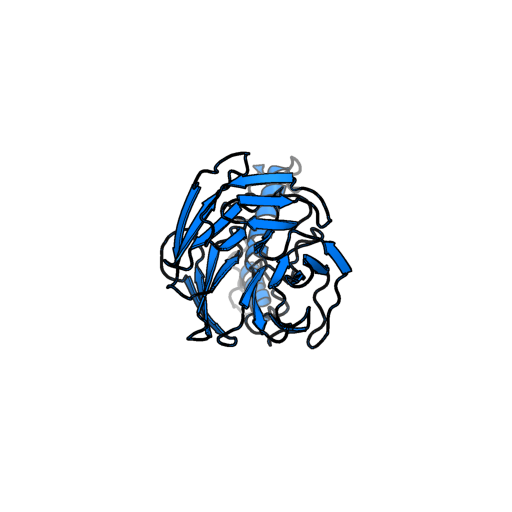00 94.31 249 ILE A N 1
ATOM 1873 C CA . ILE A 1 249 ? -13.979 8.705 -7.593 1.00 94.31 249 ILE A CA 1
ATOM 1874 C C . ILE A 1 249 ? -14.434 8.147 -6.234 1.00 94.31 249 ILE A C 1
ATOM 1876 O O . ILE A 1 249 ? -13.895 7.135 -5.775 1.00 94.31 249 ILE A O 1
ATOM 1880 N N . PRO A 1 250 ? -15.451 8.750 -5.584 1.00 94.44 250 PRO A N 1
ATOM 1881 C CA . PRO A 1 250 ? -15.935 8.253 -4.302 1.00 94.44 250 PRO A CA 1
ATOM 1882 C C . PRO A 1 250 ? -16.361 6.783 -4.379 1.00 94.44 250 PRO A C 1
ATOM 1884 O O . PRO A 1 250 ? -17.196 6.408 -5.205 1.00 94.44 250 PRO A O 1
ATOM 1887 N N . GLY A 1 251 ? -15.799 5.964 -3.489 1.00 91.12 251 GLY A N 1
ATOM 1888 C CA . GLY A 1 251 ? -16.028 4.517 -3.439 1.00 91.12 251 GLY A CA 1
ATOM 1889 C C . GLY A 1 251 ? -14.883 3.668 -3.997 1.00 91.12 251 GLY A C 1
ATOM 1890 O O . GLY A 1 251 ? -14.871 2.467 -3.732 1.00 91.12 251 GLY A O 1
ATOM 1891 N N . ASP A 1 252 ? -13.920 4.267 -4.698 1.00 96.19 252 ASP A N 1
ATOM 1892 C CA . ASP A 1 252 ? -12.664 3.594 -5.034 1.00 96.19 252 ASP A CA 1
ATOM 1893 C C . ASP A 1 252 ? -11.837 3.340 -3.759 1.00 96.19 252 ASP A C 1
ATOM 1895 O O . ASP A 1 252 ? -11.893 4.115 -2.804 1.00 96.19 252 ASP A O 1
ATOM 1899 N N . GLN A 1 253 ? -11.098 2.234 -3.711 1.00 96.56 253 GLN A N 1
ATOM 1900 C CA . GLN A 1 253 ? -10.176 1.926 -2.614 1.00 96.56 253 GLN A CA 1
ATOM 1901 C C . GLN A 1 253 ? -8.784 2.433 -2.975 1.00 96.56 253 GLN A C 1
ATOM 1903 O O . GLN A 1 253 ? -8.307 2.134 -4.062 1.00 96.56 253 GLN A O 1
ATOM 1908 N N . PHE A 1 254 ? -8.162 3.203 -2.088 1.00 97.19 254 PHE A N 1
ATOM 1909 C CA . PHE A 1 254 ? -6.857 3.824 -2.309 1.00 97.19 254 PHE A CA 1
ATOM 1910 C C . PHE A 1 254 ? -5.713 2.912 -1.851 1.00 97.19 254 PHE A C 1
ATOM 1912 O O . PHE A 1 254 ? -5.900 2.117 -0.928 1.00 97.19 254 PHE A O 1
ATOM 1919 N N . VAL A 1 255 ? -4.562 3.030 -2.505 1.00 97.31 255 VAL A N 1
ATOM 1920 C CA . VAL A 1 255 ? -3.298 2.367 -2.163 1.00 97.31 255 VAL A CA 1
ATOM 1921 C C . VAL A 1 255 ? -2.139 3.237 -2.670 1.00 97.31 255 VAL A C 1
ATOM 1923 O O . VAL A 1 255 ? -2.351 4.052 -3.567 1.00 97.31 255 VAL A O 1
ATOM 1926 N N . MET A 1 256 ? -0.950 3.088 -2.100 1.00 96.94 256 MET A N 1
ATOM 1927 C CA . MET A 1 256 ? 0.284 3.752 -2.534 1.00 96.94 256 MET A CA 1
ATOM 1928 C C . MET A 1 256 ? 1.328 2.688 -2.854 1.00 96.94 256 MET A C 1
ATOM 1930 O O . MET A 1 256 ? 1.243 1.610 -2.272 1.00 96.94 256 MET A O 1
ATOM 1934 N N . GLY A 1 257 ? 2.232 2.986 -3.776 1.00 95.31 257 GLY A N 1
ATOM 1935 C CA . GLY A 1 257 ? 3.363 2.128 -4.115 1.00 95.31 257 GLY A CA 1
ATOM 1936 C C . GLY A 1 257 ? 4.162 2.685 -5.290 1.00 95.31 257 GLY A C 1
ATOM 1937 O O . GLY A 1 257 ? 3.675 3.563 -6.018 1.00 95.31 257 GLY A O 1
ATOM 1938 N N . ASP A 1 258 ? 5.366 2.170 -5.481 1.00 93.50 258 ASP A N 1
ATOM 1939 C CA . ASP A 1 258 ? 6.276 2.535 -6.563 1.00 93.50 258 ASP A CA 1
ATOM 1940 C C . ASP A 1 258 ? 5.969 1.724 -7.833 1.00 93.50 258 ASP A C 1
ATOM 1942 O O . ASP A 1 258 ? 6.522 0.657 -8.094 1.00 93.50 258 ASP A O 1
ATOM 1946 N N . TRP A 1 259 ? 5.020 2.202 -8.639 1.00 91.81 259 TRP A N 1
ATOM 1947 C CA . TRP A 1 259 ? 4.524 1.444 -9.795 1.00 91.81 259 TRP A CA 1
ATOM 1948 C C . TRP A 1 259 ? 5.484 1.398 -10.987 1.00 91.81 259 TRP A C 1
ATOM 1950 O O . TRP A 1 259 ? 5.282 0.574 -11.882 1.00 91.81 259 TRP A O 1
ATOM 1960 N N . ASP A 1 260 ? 6.444 2.322 -11.076 1.00 87.75 260 ASP A N 1
ATOM 1961 C CA . ASP A 1 260 ? 7.424 2.381 -12.166 1.00 87.75 260 ASP A CA 1
ATOM 1962 C C . ASP A 1 260 ? 8.875 2.185 -11.741 1.00 87.75 260 ASP A C 1
ATOM 1964 O O . ASP A 1 260 ? 9.764 2.203 -12.605 1.00 87.75 260 ASP A O 1
ATOM 1968 N N . GLY A 1 261 ? 9.090 1.874 -10.467 1.00 86.25 261 GLY A N 1
ATOM 1969 C CA . GLY A 1 261 ? 10.379 1.495 -9.925 1.00 86.25 261 GLY A CA 1
ATOM 1970 C C . GLY A 1 261 ? 11.333 2.678 -9.846 1.00 86.25 261 GLY A C 1
ATOM 1971 O O . GLY A 1 261 ? 12.514 2.479 -10.108 1.00 86.25 261 GLY A O 1
ATOM 1972 N N . ASP A 1 262 ? 10.850 3.906 -9.631 1.00 83.94 262 ASP A N 1
ATOM 1973 C CA . ASP A 1 262 ? 11.701 5.104 -9.546 1.00 83.94 262 ASP A CA 1
ATOM 1974 C C . ASP A 1 262 ? 12.093 5.487 -8.106 1.00 83.94 262 ASP A C 1
ATOM 1976 O O . ASP A 1 262 ? 12.836 6.455 -7.897 1.00 83.94 262 ASP A O 1
ATOM 1980 N N . GLY A 1 263 ? 11.652 4.683 -7.136 1.00 87.00 263 GLY A N 1
ATOM 1981 C CA . GLY A 1 263 ? 11.863 4.854 -5.708 1.00 87.00 263 GLY A CA 1
ATOM 1982 C C . GLY A 1 263 ? 10.901 5.841 -5.052 1.00 87.00 263 GLY A C 1
ATOM 1983 O O . GLY A 1 263 ? 11.132 6.188 -3.899 1.00 87.00 263 GLY A O 1
ATOM 1984 N N . VAL A 1 264 ? 9.877 6.332 -5.761 1.00 92.94 264 VAL A N 1
ATOM 1985 C CA . VAL A 1 264 ? 8.851 7.220 -5.205 1.00 92.94 264 VAL A CA 1
ATOM 1986 C C . VAL A 1 264 ? 7.489 6.539 -5.240 1.00 92.94 264 VAL A C 1
ATOM 1988 O O . VAL A 1 264 ? 6.931 6.235 -6.296 1.00 92.94 264 VAL A O 1
ATOM 1991 N N . ASP A 1 265 ? 6.869 6.419 -4.072 1.00 95.75 265 ASP A N 1
ATOM 1992 C CA . ASP A 1 265 ? 5.525 5.885 -3.963 1.00 95.75 265 ASP A CA 1
ATOM 1993 C C . ASP A 1 265 ? 4.483 6.877 -4.466 1.00 95.75 265 ASP A C 1
ATOM 1995 O O . ASP A 1 265 ? 4.422 8.058 -4.094 1.00 95.75 265 ASP A O 1
ATOM 1999 N N . THR A 1 266 ? 3.592 6.371 -5.311 1.00 97.44 266 THR A N 1
ATOM 2000 C CA . THR A 1 266 ? 2.613 7.179 -6.032 1.00 97.44 266 THR A CA 1
ATOM 2001 C C . THR A 1 266 ? 1.211 6.559 -5.962 1.00 97.44 266 THR A C 1
ATOM 2003 O O . THR A 1 266 ? 1.039 5.395 -5.590 1.00 97.44 266 THR A O 1
ATOM 2006 N N . PRO A 1 267 ? 0.132 7.318 -6.235 1.00 97.81 267 PRO A N 1
ATOM 2007 C CA . PRO A 1 267 ? -1.214 6.858 -5.916 1.00 97.81 267 PRO A CA 1
ATOM 2008 C C . PRO A 1 267 ? -1.744 5.785 -6.875 1.00 97.81 267 PRO A C 1
ATOM 2010 O O . PRO A 1 267 ? -1.768 5.941 -8.098 1.00 97.81 267 PRO A O 1
ATOM 2013 N N . GLY A 1 268 ? -2.325 4.745 -6.283 1.00 97.56 268 GLY A N 1
ATOM 2014 C CA . GLY A 1 268 ? -3.129 3.721 -6.935 1.00 97.56 268 GLY A CA 1
ATOM 2015 C C . GLY A 1 268 ? -4.573 3.716 -6.425 1.00 97.56 268 GLY A C 1
ATOM 2016 O O . GLY A 1 268 ? -4.876 4.098 -5.292 1.00 97.56 268 GLY A O 1
ATOM 2017 N N . ILE A 1 269 ? -5.506 3.252 -7.258 1.00 97.38 269 ILE A N 1
ATOM 2018 C CA . ILE A 1 269 ? -6.870 2.942 -6.818 1.00 97.38 269 ILE A CA 1
ATOM 2019 C C . ILE A 1 269 ? -7.369 1.603 -7.357 1.00 97.38 269 ILE A C 1
ATOM 2021 O O . ILE A 1 269 ? -7.160 1.250 -8.519 1.00 97.38 269 ILE A O 1
ATOM 2025 N N . PHE A 1 270 ? -8.149 0.900 -6.541 1.00 97.94 270 PHE A N 1
ATOM 2026 C CA . PHE A 1 270 ? -8.968 -0.225 -6.959 1.00 97.94 270 PHE A CA 1
ATOM 2027 C C . PHE A 1 270 ? -10.448 0.164 -7.011 1.00 97.94 270 PHE A C 1
ATOM 2029 O O . PHE A 1 270 ? -11.095 0.450 -5.999 1.00 97.94 270 PHE A O 1
ATOM 2036 N N . ARG A 1 271 ? -11.017 0.124 -8.216 1.00 97.62 271 ARG A N 1
ATOM 2037 C CA . ARG A 1 271 ? -12.445 0.320 -8.457 1.00 97.62 271 ARG A CA 1
ATOM 2038 C C . ARG A 1 271 ? -13.165 -1.018 -8.454 1.00 97.62 271 ARG A C 1
ATOM 2040 O O . ARG A 1 271 ? -13.279 -1.681 -9.487 1.00 97.62 271 ARG A O 1
ATOM 2047 N N . GLY A 1 272 ? -13.731 -1.378 -7.306 1.00 96.62 272 GLY A N 1
ATOM 2048 C CA . GLY A 1 272 ? -14.459 -2.638 -7.142 1.00 96.62 272 GLY A CA 1
ATOM 2049 C C . GLY A 1 272 ? -15.648 -2.802 -8.100 1.00 96.62 272 GLY A C 1
ATOM 2050 O O . GLY A 1 272 ? -15.907 -3.898 -8.582 1.00 96.62 272 GLY A O 1
ATOM 2051 N N . SER A 1 273 ? -16.347 -1.722 -8.467 1.00 96.25 273 SER A N 1
ATOM 2052 C CA . SER A 1 273 ? -17.517 -1.800 -9.363 1.00 96.25 273 SER A CA 1
ATOM 2053 C C . SER A 1 273 ? -17.194 -2.289 -10.780 1.00 96.25 273 SER A C 1
ATOM 2055 O O . SER A 1 273 ? -18.077 -2.825 -11.451 1.00 96.25 273 SER A O 1
ATOM 2057 N N . THR A 1 274 ? -15.947 -2.127 -11.229 1.00 97.00 274 THR A N 1
ATOM 2058 C CA . THR A 1 274 ? -15.468 -2.581 -12.544 1.00 97.00 274 THR A CA 1
ATOM 2059 C C . THR A 1 274 ? -14.309 -3.573 -12.444 1.00 97.00 274 THR A C 1
ATOM 2061 O O . THR A 1 274 ? -13.776 -3.981 -13.476 1.00 97.00 274 THR A O 1
ATOM 2064 N N . SER A 1 275 ? -13.918 -3.958 -11.221 1.00 96.88 275 SER A N 1
ATOM 2065 C CA . SER A 1 275 ? -12.687 -4.699 -10.929 1.00 96.88 275 SER A CA 1
ATOM 2066 C C . SER A 1 275 ? -11.488 -4.118 -11.683 1.00 96.88 275 SER A C 1
ATOM 2068 O O . SER A 1 275 ? -10.792 -4.845 -12.388 1.00 96.88 275 SER A O 1
ATOM 2070 N N . THR A 1 276 ? -11.300 -2.797 -11.631 1.00 97.31 276 THR A N 1
ATOM 2071 C CA . THR A 1 276 ? -10.235 -2.113 -12.380 1.00 97.31 276 THR A CA 1
ATOM 2072 C C . THR A 1 276 ? -9.275 -1.430 -11.428 1.00 97.31 276 THR A C 1
ATOM 2074 O O . THR A 1 276 ? -9.705 -0.673 -10.561 1.00 97.31 276 THR A O 1
ATOM 2077 N N . ILE A 1 277 ? -7.990 -1.680 -11.631 1.00 97.69 277 ILE A N 1
ATOM 2078 C CA . ILE A 1 277 ? -6.892 -0.987 -10.970 1.00 97.69 277 ILE A CA 1
ATOM 2079 C C . ILE A 1 277 ? -6.467 0.167 -11.874 1.00 97.69 277 ILE A C 1
ATOM 2081 O O . ILE A 1 277 ? -6.403 -0.001 -13.095 1.00 97.69 277 ILE A O 1
ATOM 2085 N N . TYR A 1 278 ? -6.214 1.329 -11.281 1.00 97.69 278 TYR A N 1
ATOM 2086 C CA . TYR A 1 278 ? -5.637 2.487 -11.955 1.00 97.69 278 TYR A CA 1
ATOM 2087 C C . TYR A 1 278 ? -4.418 2.948 -11.165 1.00 97.69 278 TYR A C 1
ATOM 2089 O O . TYR A 1 278 ? -4.549 3.186 -9.966 1.00 97.69 278 TYR A O 1
ATOM 2097 N N . LEU A 1 279 ? -3.280 3.082 -11.838 1.00 97.19 279 LEU A N 1
ATOM 2098 C CA . LEU A 1 279 ? -2.003 3.481 -11.249 1.00 97.19 279 LEU A CA 1
ATOM 2099 C C . LEU A 1 279 ? -1.549 4.795 -11.872 1.00 97.19 279 LEU A C 1
ATOM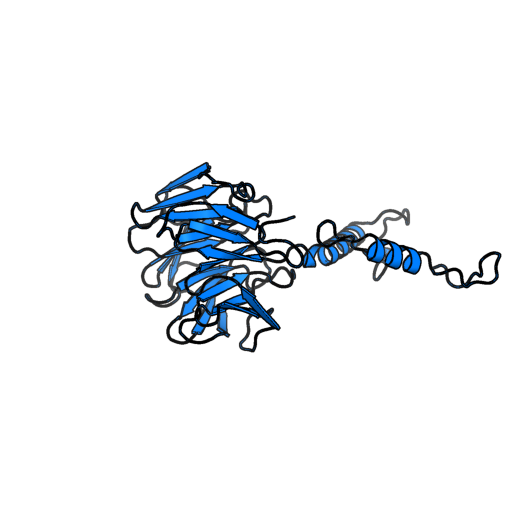 2101 O O . LEU A 1 279 ? -1.787 5.046 -13.063 1.00 97.19 279 LEU A O 1
ATOM 2105 N N . ARG A 1 280 ? -0.943 5.656 -11.066 1.00 96.31 280 ARG A N 1
ATOM 2106 C CA . ARG A 1 280 ? -0.410 6.944 -11.493 1.00 96.31 280 ARG A CA 1
ATOM 2107 C C . ARG A 1 280 ? 0.988 7.085 -10.929 1.00 96.31 280 ARG A C 1
ATOM 2109 O O . ARG A 1 280 ? 1.135 6.927 -9.735 1.00 96.31 280 ARG A O 1
ATOM 2116 N N . ASN A 1 281 ? 1.932 7.490 -11.768 1.00 95.12 281 ASN A N 1
ATOM 2117 C CA . ASN A 1 281 ? 3.360 7.548 -11.441 1.00 95.12 281 ASN A CA 1
ATOM 2118 C C . ASN A 1 281 ? 3.780 8.972 -11.046 1.00 95.12 281 ASN A C 1
ATOM 2120 O O . ASN A 1 281 ? 4.794 9.501 -11.494 1.00 95.12 281 ASN A O 1
ATOM 2124 N N . SER A 1 282 ? 2.893 9.694 -10.357 1.00 94.94 282 SER A N 1
ATOM 2125 C CA . SER A 1 282 ? 3.180 11.052 -9.898 1.00 94.94 282 SER A CA 1
ATOM 2126 C C . SER A 1 282 ? 2.241 11.494 -8.778 1.00 94.94 282 SER A C 1
ATOM 2128 O O . SER A 1 282 ? 1.022 11.308 -8.850 1.00 94.94 282 SER A O 1
ATOM 2130 N N . ASN A 1 283 ? 2.804 12.176 -7.778 1.00 94.88 283 ASN A N 1
ATOM 2131 C CA . ASN A 1 283 ? 2.092 12.733 -6.620 1.00 94.88 283 ASN A CA 1
ATOM 2132 C C . ASN A 1 283 ? 1.378 14.069 -6.925 1.00 94.88 283 ASN A C 1
ATOM 2134 O O . ASN A 1 283 ? 1.441 15.043 -6.179 1.00 94.88 283 ASN A O 1
ATOM 2138 N N . ASP A 1 284 ? 0.661 14.126 -8.049 1.00 93.19 284 ASP A N 1
ATOM 2139 C CA . ASP A 1 284 ? -0.162 15.261 -8.476 1.00 93.19 284 ASP A CA 1
ATOM 2140 C C . ASP A 1 284 ? -1.533 14.804 -9.010 1.00 93.19 284 ASP A C 1
ATOM 2142 O O . ASP A 1 284 ? -1.803 13.627 -9.242 1.00 93.19 284 ASP A O 1
ATOM 2146 N N . THR A 1 285 ? -2.455 15.750 -9.202 1.00 94.50 285 THR A N 1
ATOM 2147 C CA . THR A 1 285 ? -3.802 15.429 -9.703 1.00 94.50 285 THR A CA 1
ATOM 2148 C C . THR A 1 285 ? -3.780 15.145 -11.203 1.00 94.50 285 THR A C 1
ATOM 2150 O O . THR A 1 285 ? -3.406 16.012 -11.994 1.00 94.50 285 THR A O 1
ATOM 2153 N N . GLY A 1 286 ? -4.295 13.987 -11.620 1.00 91.25 286 GLY A N 1
ATOM 2154 C CA . GLY A 1 286 ? -4.414 13.661 -13.038 1.00 91.25 286 GLY A CA 1
ATOM 2155 C C . GLY A 1 286 ? -5.034 12.298 -13.331 1.00 91.25 286 GLY A C 1
ATOM 2156 O O . GLY A 1 286 ? -5.634 11.657 -12.472 1.00 91.25 286 GLY A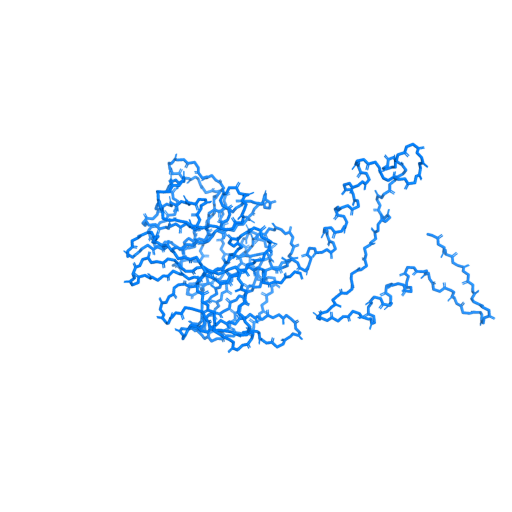 O 1
ATOM 2157 N N . ASN A 1 287 ? -4.925 11.883 -14.593 1.00 93.31 287 ASN A N 1
ATOM 2158 C CA . ASN A 1 287 ? -5.408 10.581 -15.054 1.00 93.31 287 ASN A CA 1
ATOM 2159 C C . ASN A 1 287 ? -4.422 9.467 -14.690 1.00 93.31 287 ASN A C 1
ATOM 2161 O O . ASN A 1 287 ? -3.248 9.717 -14.462 1.00 93.31 287 ASN A O 1
ATOM 2165 N N . ALA A 1 288 ? -4.883 8.223 -14.703 1.00 97.00 288 ALA A N 1
ATOM 2166 C CA . ALA A 1 288 ? -3.992 7.082 -14.539 1.00 97.00 288 ALA A CA 1
ATOM 2167 C C . ALA A 1 288 ? -2.976 7.000 -15.692 1.00 97.00 288 ALA A C 1
ATOM 2169 O O . ALA A 1 288 ? -3.340 7.239 -16.849 1.00 97.00 288 ALA A O 1
ATOM 2170 N N . ASN A 1 289 ? -1.736 6.646 -15.368 1.00 96.19 289 ASN A N 1
ATOM 2171 C CA . ASN A 1 289 ? -0.714 6.251 -16.335 1.00 96.19 289 ASN A CA 1
ATOM 2172 C C . ASN A 1 289 ? -1.022 4.847 -16.857 1.00 96.19 289 ASN A C 1
ATOM 2174 O O . ASN A 1 289 ? -0.966 4.604 -18.064 1.00 96.19 289 ASN A O 1
ATOM 2178 N N . GLU A 1 290 ? -1.451 3.964 -15.954 1.00 92.75 290 GLU A N 1
ATOM 2179 C CA . GLU A 1 290 ? -1.762 2.576 -16.261 1.00 92.75 290 GLU A CA 1
ATOM 2180 C C . GLU A 1 290 ? -3.118 2.158 -15.703 1.00 92.75 290 GLU A C 1
ATOM 2182 O O . GLU A 1 290 ? -3.604 2.671 -14.693 1.00 92.75 290 GLU A O 1
ATOM 2187 N N . SER A 1 291 ? -3.768 1.210 -16.377 1.00 95.06 291 SER A N 1
ATOM 2188 C CA . SER A 1 291 ? -4.963 0.574 -15.832 1.00 95.06 291 SER A CA 1
ATOM 2189 C C . SER A 1 291 ? -5.168 -0.819 -16.396 1.00 95.06 291 SER A C 1
ATOM 2191 O O . SER A 1 291 ? -4.878 -1.091 -17.563 1.00 95.06 291 SER A O 1
ATOM 2193 N N . TYR A 1 292 ? -5.717 -1.699 -15.569 1.00 93.56 292 TYR A N 1
ATOM 2194 C CA . TYR A 1 292 ? -6.045 -3.061 -15.964 1.00 93.56 292 TYR A CA 1
ATOM 2195 C C . TYR A 1 292 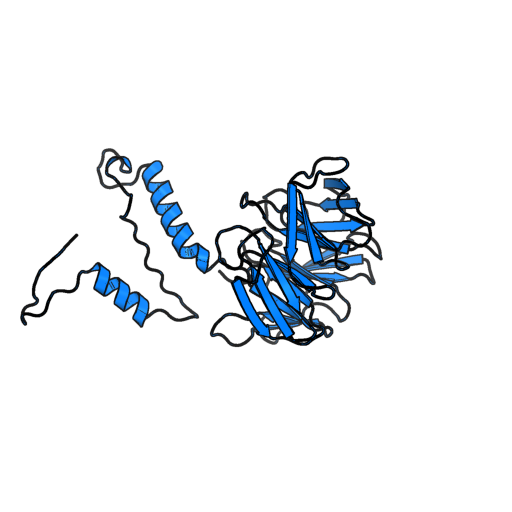? -7.159 -3.632 -15.089 1.00 93.56 292 TYR A C 1
ATOM 2197 O O . TYR A 1 292 ? -7.345 -3.239 -13.939 1.00 93.56 292 TYR A O 1
ATOM 2205 N N . SER A 1 293 ? -7.927 -4.575 -15.642 1.00 94.88 293 SER A N 1
ATOM 2206 C CA . SER A 1 293 ? -8.981 -5.263 -14.894 1.00 94.88 293 SER A CA 1
ATOM 2207 C C . SER A 1 293 ? -8.479 -6.561 -14.278 1.00 94.88 293 SER A C 1
ATOM 2209 O O . SER A 1 293 ? -7.907 -7.406 -14.975 1.00 94.88 293 SER A O 1
ATOM 2211 N N . TRP A 1 294 ? -8.700 -6.715 -12.975 1.00 94.12 294 TRP A N 1
ATOM 2212 C CA . TRP A 1 294 ? -8.299 -7.874 -12.188 1.00 94.12 294 TRP A CA 1
ATOM 2213 C C . TRP A 1 294 ? -8.996 -7.889 -10.824 1.00 94.12 294 TRP A C 1
ATOM 2215 O O . TRP A 1 294 ? -9.341 -6.845 -10.278 1.00 94.12 294 TRP A O 1
ATOM 2225 N N . GLY A 1 295 ? -9.203 -9.087 -10.283 1.00 94.38 295 GLY A N 1
ATOM 2226 C CA . GLY A 1 295 ? -9.806 -9.299 -8.972 1.00 94.38 295 GLY A CA 1
ATOM 2227 C C . GLY A 1 295 ? -11.332 -9.193 -8.898 1.00 94.38 295 GLY A C 1
ATOM 2228 O O . GLY A 1 295 ? -12.038 -8.935 -9.876 1.00 94.38 295 GLY A O 1
ATOM 2229 N N . GLY A 1 296 ? -11.859 -9.461 -7.705 1.00 95.81 296 GLY A N 1
ATOM 2230 C CA . GLY A 1 296 ? -13.284 -9.410 -7.385 1.00 95.81 296 GLY A CA 1
ATOM 2231 C C . GLY A 1 296 ? -13.710 -8.058 -6.818 1.00 95.81 296 GLY A C 1
ATOM 2232 O O . GLY A 1 296 ? -12.936 -7.365 -6.168 1.00 95.81 296 GLY A O 1
ATOM 2233 N N . SER A 1 297 ? -14.981 -7.701 -6.998 1.00 95.94 297 SER A N 1
ATOM 2234 C CA . SER A 1 297 ? -15.506 -6.359 -6.697 1.00 95.94 297 SER A CA 1
ATOM 2235 C C . SER A 1 297 ? -15.433 -5.914 -5.231 1.00 95.94 297 SER A C 1
ATOM 2237 O O . SER A 1 297 ? -15.718 -4.760 -4.924 1.00 95.94 297 SER A O 1
ATOM 2239 N N . THR A 1 298 ? -15.132 -6.832 -4.313 1.00 95.62 298 THR A N 1
ATOM 2240 C CA . THR A 1 298 ? -15.038 -6.585 -2.866 1.00 95.62 298 THR A CA 1
ATOM 2241 C C . THR A 1 298 ? -13.660 -6.915 -2.299 1.00 95.62 298 THR A C 1
ATOM 2243 O O . THR A 1 298 ? -13.514 -6.996 -1.080 1.00 95.62 298 THR A O 1
ATOM 2246 N N . TRP A 1 299 ? -12.689 -7.217 -3.159 1.00 96.88 299 TRP A N 1
ATOM 2247 C CA . TRP A 1 299 ? -11.319 -7.486 -2.734 1.00 96.88 299 TRP A CA 1
ATOM 2248 C C . TRP A 1 299 ? -10.676 -6.183 -2.259 1.00 96.88 299 TRP A C 1
ATOM 2250 O O . TRP A 1 299 ? -11.127 -5.110 -2.652 1.00 96.88 299 TRP A O 1
ATOM 2260 N N . ARG A 1 300 ? -9.687 -6.279 -1.371 1.00 96.56 300 ARG A N 1
ATOM 2261 C CA . ARG A 1 300 ? -8.974 -5.124 -0.810 1.00 96.56 300 ARG A CA 1
ATOM 2262 C C . ARG A 1 300 ? -7.568 -5.037 -1.402 1.00 96.56 300 ARG A C 1
ATOM 2264 O O . ARG A 1 300 ? -6.903 -6.073 -1.385 1.00 96.56 300 ARG A O 1
ATOM 2271 N N . PRO A 1 301 ? -7.123 -3.870 -1.894 1.00 97.25 301 PRO A N 1
ATOM 2272 C CA . PRO A 1 301 ? -5.747 -3.675 -2.306 1.00 97.25 301 PRO A CA 1
ATOM 2273 C C . PRO A 1 301 ? -4.842 -3.453 -1.096 1.00 97.25 301 PRO A C 1
ATOM 2275 O O . PRO A 1 301 ? -5.227 -2.792 -0.130 1.00 97.25 301 PRO A O 1
ATOM 2278 N N . VAL A 1 302 ? -3.642 -3.997 -1.200 1.00 96.88 302 VAL A N 1
ATOM 2279 C CA . VAL A 1 302 ? -2.414 -3.549 -0.540 1.00 96.88 302 VAL A CA 1
ATOM 2280 C C . VAL A 1 302 ? -1.327 -3.512 -1.618 1.00 96.88 302 VAL A C 1
ATOM 2282 O O . VAL A 1 302 ? -1.568 -3.977 -2.738 1.00 96.88 302 VAL A O 1
ATOM 2285 N N . ALA A 1 303 ? -0.179 -2.931 -1.321 1.00 95.25 303 ALA A N 1
ATOM 2286 C CA . ALA A 1 303 ? 0.932 -2.837 -2.256 1.00 95.25 303 ALA A CA 1
ATOM 2287 C C . ALA A 1 303 ? 2.255 -2.982 -1.518 1.00 95.25 303 ALA A C 1
ATOM 2289 O O . ALA A 1 303 ? 2.257 -3.013 -0.287 1.00 95.25 303 ALA A O 1
ATOM 2290 N N . GLY A 1 304 ? 3.302 -3.181 -2.300 1.00 92.62 304 GLY A N 1
ATOM 2291 C CA . GLY A 1 304 ? 4.648 -3.503 -1.868 1.00 92.62 304 GLY A CA 1
ATOM 2292 C C . GLY A 1 304 ? 5.265 -4.517 -2.826 1.00 92.62 304 GLY A C 1
ATOM 2293 O O . GLY A 1 304 ? 4.595 -5.082 -3.705 1.00 92.62 304 GLY A O 1
ATOM 2294 N N . ARG A 1 305 ? 6.536 -4.804 -2.613 1.00 89.88 305 ARG A N 1
ATOM 2295 C CA . ARG A 1 305 ? 7.382 -5.596 -3.486 1.00 89.88 305 ARG A CA 1
ATOM 2296 C C . ARG A 1 305 ? 7.645 -6.989 -2.929 1.00 89.88 305 ARG A C 1
ATOM 2298 O O . ARG A 1 305 ? 8.455 -7.206 -2.037 1.00 89.88 305 ARG A O 1
ATOM 2305 N N . SER A 1 306 ? 7.059 -8.007 -3.547 1.00 85.19 306 SER A N 1
ATOM 2306 C CA . SER A 1 306 ? 7.178 -9.404 -3.103 1.00 85.19 306 SER A CA 1
ATOM 2307 C C . SER A 1 306 ? 8.299 -10.213 -3.774 1.00 85.19 306 SER A C 1
ATOM 2309 O O . SER A 1 306 ? 8.448 -11.416 -3.510 1.00 85.19 306 SER A O 1
ATOM 2311 N N . THR A 1 307 ? 9.066 -9.605 -4.686 1.00 79.06 307 THR A N 1
ATOM 2312 C CA . THR A 1 307 ? 10.137 -10.272 -5.447 1.00 79.06 307 THR A CA 1
ATOM 2313 C C . THR A 1 307 ? 11.393 -9.431 -5.592 1.00 79.06 307 THR A C 1
ATOM 2315 O O . THR A 1 307 ? 11.330 -8.214 -5.684 1.00 79.06 307 THR A O 1
ATOM 2318 N N . ARG A 1 308 ? 12.543 -10.112 -5.656 1.00 60.44 308 ARG A N 1
ATOM 2319 C CA . ARG A 1 308 ? 13.853 -9.496 -5.900 1.00 60.44 308 ARG A CA 1
ATOM 2320 C C . ARG A 1 308 ? 14.085 -9.167 -7.359 1.00 60.44 308 ARG A C 1
ATOM 2322 O O . ARG A 1 308 ? 13.712 -10.024 -8.192 1.00 60.44 308 ARG A O 1
#

Solvent-accessible surface area (backbone atoms only — not comparable to full-atom values): 16780 Å² total; per-residue (Å²): 142,70,85,81,51,60,44,101,82,72,45,75,45,70,36,71,66,56,51,49,52,47,52,32,61,76,67,35,39,91,91,53,73,54,77,85,69,78,75,57,79,94,62,55,79,87,25,30,35,98,81,73,75,48,63,30,75,66,26,47,52,53,50,48,52,47,51,47,68,62,44,22,74,57,58,34,30,35,68,29,40,34,38,64,78,19,39,39,36,39,61,50,84,99,54,76,72,43,32,27,33,55,79,52,62,81,45,45,81,42,45,36,18,65,74,43,83,79,43,27,14,53,29,30,37,31,63,92,79,18,34,36,34,31,25,90,56,74,53,53,77,77,33,72,46,69,65,78,44,76,34,58,54,84,52,74,87,54,43,73,32,42,33,23,76,79,53,64,60,36,30,20,48,32,36,42,52,72,18,33,38,33,34,28,88,52,94,58,65,76,77,61,76,36,52,30,29,55,73,49,60,80,39,48,61,42,38,37,23,66,83,48,80,65,36,31,23,48,32,32,34,33,52,87,74,20,36,37,38,31,24,78,62,70,54,79,48,74,38,69,73,77,47,63,32,44,59,84,50,67,76,44,44,73,40,50,32,20,72,70,17,81,62,40,28,14,50,31,34,40,32,30,95,71,17,30,39,35,34,25,88,48,86,53,67,62,75,62,77,44,72,52,73,59,79,58,55,74,42,44,72,44,35,38,24,76,60,125

Secondary structure (DSSP, 8-state):
-----B-TTS-B---HHHHHHHHHHHH-BTTB------SSTT--GGGB-TTSSSB-HHHHHHHHHHHHHHHGGGSPPPPEEE-TTSEEEE--TTSPPEEEE-S-TTPEEEEE-TTSSS--EEEEEETTTTEEEE-SSPPPTT-B---SEEEE-S-TTPEEEEE-SSSSSS-EEEEEETTEEEEESSSSSS--SEEEE-S-TTPEEEEE-SSSSSSPEEEEEETTTTEEEEE----SSB----EEEE-S-TTPEEEEE-SSSSS--EEEEEEGGGTEEEE-SSSSS---SEEEE-S-TT-EEE------

pLDDT: mean 89.24, std 11.81, range [35.16, 98.69]